Protein AF-A0A4S1CKD1-F1 (afdb_monomer)

Mean predicted aligned error: 14.79 Å

pLDDT: mean 73.03, std 20.46, range [30.14, 98.25]

Organism: NCBI:txid2562681

Solvent-accessible surface area (backbone atoms only — not comparable to full-atom values): 16846 Å² total; per-residue (Å²): 143,84,88,73,78,72,68,62,65,62,62,67,68,64,77,56,76,78,72,79,80,78,81,91,62,85,88,83,90,83,79,87,81,86,83,86,73,84,87,78,63,85,79,62,69,66,64,59,55,60,61,58,55,66,70,63,41,70,56,48,50,50,35,51,44,27,55,39,40,31,48,52,40,44,50,53,52,40,53,50,24,67,72,73,44,69,41,56,43,68,59,49,42,53,39,50,51,46,33,51,53,25,53,57,54,30,51,60,45,50,75,76,54,90,62,60,69,72,57,46,52,53,52,49,53,50,50,52,54,44,52,52,35,48,52,56,49,54,63,48,37,70,39,90,71,33,59,28,70,63,52,39,66,42,39,51,62,46,50,48,54,38,47,74,70,69,60,43,85,54,89,72,62,71,89,81,79,73,72,94,68,90,65,74,78,50,75,68,51,59,50,52,49,52,52,51,52,50,46,46,53,53,50,51,56,48,50,52,51,52,53,51,41,68,72,42,56,81,89,50,33,61,60,44,52,54,50,50,53,50,51,54,53,50,54,50,52,54,52,49,53,49,52,50,54,52,50,51,53,52,61,69,67,48,74,76,73,72,82,72,78,72,73,75,82,77,77,79,80,74,86,74,82,85,84,90,136

Secondary structure (DSSP, 8-state):
----TTTTHHHHTTSS-----PPPPPP-----------S--GGGSHHHHHHHHHTTSHHHHHHHHHHHHHHHHHHHHHHHHHTTSPBPHHHHHHHHHHHHHHHHHHHHHHHT----HHHHHHHHHHHHHHHHHHHHHHHHHTSSSB-HHHHHHHHHHHHHHHHHTT-S--TT---TTS--------HHHHHHHHHHHHHHHHHHHHHHHHHHHHHS-TTTHHHHHHHHHHHHHHHHHHHHHHHHHHHHHHHHHS-----------------------

Sequence (277 aa):
MKRMSAAVAVLLLATLPAFAADKPAPAYADMPQMKDAVPGSPGYIMKGSMRREMTRTPEHLLMMAYHRNVANFAQMLYATADAGAPVAPQLARVAVAEMRRSVEEMEKYRAGMQFPPQRQKMMEQHLIEVKMHLRALEDLVRADRIDAAQVKSHLEPLMAGYRQAGCGLMPGRSPQGMGPRGGAPGMHGMMMERMLDRAKEQDEDLEELLQELDQAPADKKLDLVVETVRRMAQQRAEMTEEMERNHEEMMRMLPSAPPSMQGSDDEEDSGGEEDED

Radius of gyration: 25.03 Å; Cα contacts (8 Å, |Δi|>4): 154; chains: 1; bounding box: 67×54×76 Å

Foldseek 3Di:
DDPPPPLLVLVLVLPDLDPDDADADDDDDDDDDPPDDDPDDPVPPVVVVVVVVVCDDPLNVLLLSLLSLLLVLLVVLLVQLVVPDFRQLSNLQSSLVSNVVSLVSSVVSVVVDDDDPVVVVVVVVLSVLSVVLSVQSNVQSVDPTHNSVSSNVSSVSSNVSCVVVVSDPPNNDDVPPDPPPPDPCPPVNVVVVVLSVLSVVLVVVLVVLVVCLVPDDPVCNVVSSVVSVVSVVVSVVVSVVVVVVVVVVVVVPPPPPDPPPPPPPPPPPPDDDDDDD

Structure (mmCIF, N/CA/C/O backbone):
data_AF-A0A4S1CKD1-F1
#
_entry.id   AF-A0A4S1CKD1-F1
#
loop_
_atom_site.group_PDB
_atom_site.id
_atom_site.type_symbol
_atom_site.label_atom_id
_atom_site.label_alt_id
_atom_site.label_comp_id
_atom_site.label_asym_id
_atom_site.label_entity_id
_atom_site.label_seq_id
_atom_site.pdbx_PDB_ins_code
_atom_site.Cartn_x
_atom_site.Cartn_y
_atom_site.Cartn_z
_atom_site.occupancy
_atom_site.B_iso_or_equiv
_atom_site.auth_seq_id
_atom_site.auth_comp_id
_atom_site.auth_asym_id
_atom_site.auth_atom_id
_atom_site.pdbx_PDB_model_num
ATOM 1 N N . MET A 1 1 ? -10.824 -8.277 32.823 1.00 41.16 1 MET A N 1
ATOM 2 C CA . MET A 1 1 ? -9.836 -8.586 31.766 1.00 41.16 1 MET A CA 1
ATOM 3 C C . MET A 1 1 ? -10.524 -8.634 30.402 1.00 41.16 1 MET A C 1
ATOM 5 O O . MET A 1 1 ? -10.839 -9.700 29.903 1.00 41.16 1 MET A O 1
ATOM 9 N N . LYS A 1 2 ? -10.836 -7.470 29.825 1.00 45.19 2 LYS A N 1
ATOM 10 C CA . LYS A 1 2 ? -11.374 -7.307 28.463 1.00 45.19 2 LYS A CA 1
ATOM 11 C C . LYS A 1 2 ? -10.585 -6.145 27.851 1.00 45.19 2 LYS A C 1
ATOM 13 O O . LYS A 1 2 ? -10.431 -5.156 28.562 1.00 45.19 2 LYS A O 1
ATOM 18 N N . ARG A 1 3 ? -10.127 -6.272 26.593 1.00 43.34 3 ARG A N 1
ATOM 19 C CA . ARG A 1 3 ? -9.335 -5.310 25.767 1.00 43.34 3 ARG A CA 1
ATOM 20 C C . ARG A 1 3 ? -7.851 -5.650 25.487 1.00 43.34 3 ARG A C 1
ATOM 22 O O . ARG A 1 3 ? -7.049 -4.735 25.370 1.00 43.34 3 ARG A O 1
ATOM 29 N N . MET A 1 4 ? -7.477 -6.922 25.302 1.00 43.00 4 MET A N 1
ATOM 30 C CA . MET A 1 4 ? -6.198 -7.259 24.625 1.00 43.00 4 MET A CA 1
ATOM 31 C C . MET A 1 4 ? -6.361 -7.872 23.221 1.00 43.00 4 MET A C 1
ATOM 33 O O . MET A 1 4 ? -5.373 -8.029 22.518 1.00 43.00 4 MET A O 1
ATOM 37 N N . SER A 1 5 ? -7.586 -8.141 22.752 1.00 48.19 5 SER A N 1
ATOM 38 C CA . SER A 1 5 ? -7.797 -8.842 21.470 1.00 48.19 5 SER A CA 1
ATOM 39 C C . SER A 1 5 ? -7.634 -7.996 20.198 1.00 48.19 5 SER A C 1
ATOM 41 O O . SER A 1 5 ? -7.559 -8.575 19.126 1.00 48.19 5 SER A O 1
ATOM 43 N N . ALA A 1 6 ? -7.550 -6.663 20.270 1.00 46.84 6 ALA A N 1
ATOM 44 C CA . ALA A 1 6 ? -7.529 -5.825 19.060 1.00 46.84 6 ALA A CA 1
ATOM 45 C C . ALA A 1 6 ? -6.117 -5.504 18.524 1.00 46.84 6 ALA A C 1
ATOM 47 O O . ALA A 1 6 ? -5.969 -5.168 17.355 1.00 46.84 6 ALA A O 1
ATOM 48 N N . ALA A 1 7 ? -5.071 -5.600 19.353 1.00 44.50 7 ALA A N 1
ATOM 49 C CA . ALA A 1 7 ? -3.729 -5.137 18.977 1.00 44.50 7 ALA A CA 1
ATOM 50 C C . ALA A 1 7 ? -2.925 -6.160 18.152 1.00 44.50 7 ALA A C 1
ATOM 52 O O . ALA A 1 7 ? -2.008 -5.778 17.432 1.00 44.50 7 ALA A O 1
ATOM 53 N N . VAL A 1 8 ? -3.269 -7.449 18.232 1.00 47.03 8 VAL A N 1
ATOM 54 C CA . VAL A 1 8 ? -2.501 -8.527 17.582 1.00 47.03 8 VAL A CA 1
ATOM 55 C C . VAL A 1 8 ? -2.911 -8.727 16.117 1.00 47.03 8 VAL A C 1
ATOM 57 O O . VAL A 1 8 ? -2.054 -8.991 15.280 1.00 47.03 8 VAL A O 1
ATOM 60 N N . ALA A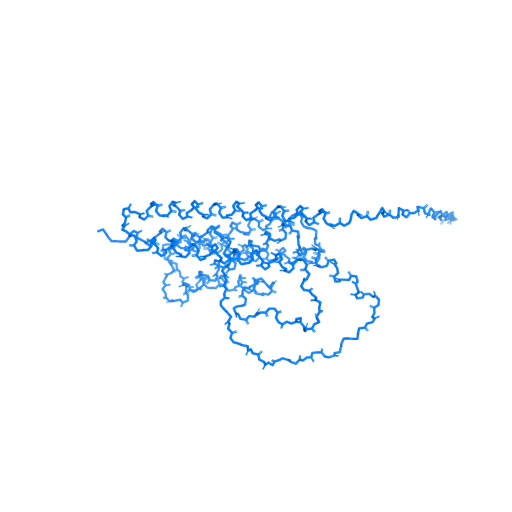 1 9 ? -4.180 -8.486 15.767 1.00 47.22 9 ALA A N 1
ATOM 61 C CA . ALA A 1 9 ? -4.653 -8.571 14.380 1.00 47.22 9 ALA A CA 1
ATOM 62 C C . ALA A 1 9 ? -4.021 -7.503 13.460 1.00 47.22 9 ALA A C 1
ATOM 64 O O . ALA A 1 9 ? -3.805 -7.741 12.276 1.00 47.22 9 ALA A O 1
ATOM 65 N N . VAL A 1 10 ? -3.654 -6.341 14.010 1.00 49.75 10 VAL A N 1
ATOM 66 C CA . VAL A 1 10 ? -3.065 -5.225 13.247 1.00 49.75 10 VAL A CA 1
ATOM 67 C C . VAL A 1 10 ? -1.602 -5.479 12.851 1.00 49.75 10 VAL A C 1
ATOM 69 O O . VAL A 1 10 ? -1.132 -4.925 11.862 1.00 49.75 10 VAL A O 1
ATOM 72 N N . LEU A 1 11 ? -0.877 -6.335 13.580 1.00 48.47 11 LEU A N 1
ATOM 73 C CA . LEU A 1 11 ? 0.541 -6.612 13.310 1.00 48.47 11 LEU A CA 1
ATOM 74 C C . LEU A 1 11 ? 0.762 -7.700 12.242 1.00 48.47 11 LEU A C 1
ATOM 76 O O . LEU A 1 11 ? 1.799 -7.697 11.585 1.00 48.47 11 LEU A O 1
ATOM 80 N N . LEU A 1 12 ? -0.212 -8.591 12.026 1.00 47.84 12 LEU A N 1
ATOM 81 C CA . LEU A 1 12 ? -0.137 -9.655 11.013 1.00 47.84 12 LEU A CA 1
ATOM 82 C C . LEU A 1 12 ? -0.363 -9.134 9.581 1.00 47.84 12 LEU A C 1
ATOM 84 O O . LEU A 1 12 ? 0.332 -9.550 8.658 1.00 47.84 12 LEU A O 1
ATOM 88 N N . LEU A 1 13 ? -1.249 -8.150 9.401 1.00 47.78 13 LEU A N 1
ATOM 89 C CA . LEU A 1 13 ? -1.547 -7.537 8.095 1.00 47.78 13 LEU A CA 1
ATOM 90 C C . LEU A 1 13 ? -0.424 -6.629 7.561 1.00 47.78 13 LEU A C 1
ATOM 92 O O . LEU A 1 13 ? -0.389 -6.312 6.376 1.00 47.78 13 LEU A O 1
ATOM 96 N N . ALA A 1 14 ? 0.501 -6.202 8.422 1.00 43.69 14 ALA A N 1
ATOM 97 C CA . ALA A 1 14 ? 1.456 -5.142 8.113 1.00 43.69 14 ALA A CA 1
ATOM 98 C C . ALA A 1 14 ? 2.681 -5.594 7.296 1.00 43.69 14 ALA A C 1
ATOM 100 O O . ALA A 1 14 ? 3.367 -4.765 6.711 1.00 43.69 14 ALA A O 1
ATOM 101 N N . THR A 1 15 ? 2.975 -6.893 7.222 1.00 43.72 15 THR A N 1
ATOM 102 C CA . THR A 1 15 ? 4.242 -7.347 6.621 1.00 43.72 15 THR A CA 1
ATOM 103 C C . THR A 1 15 ? 4.097 -8.001 5.255 1.00 43.72 15 THR A C 1
ATOM 105 O O . THR A 1 15 ? 5.127 -8.277 4.634 1.00 43.72 15 THR A O 1
ATOM 108 N N . LEU A 1 16 ? 2.880 -8.292 4.779 1.00 47.31 16 LEU A N 1
ATOM 109 C CA . LEU A 1 16 ? 2.642 -8.943 3.483 1.00 47.31 16 LEU A CA 1
ATOM 110 C C . LEU A 1 16 ? 2.507 -7.912 2.362 1.00 47.31 16 LEU A C 1
ATOM 112 O O . LEU A 1 16 ? 1.715 -6.980 2.503 1.00 47.31 16 LEU A O 1
ATOM 116 N N . PRO A 1 17 ? 3.196 -8.088 1.219 1.00 45.34 17 PRO A N 1
ATOM 117 C CA . PRO A 1 17 ? 2.701 -7.505 -0.011 1.00 45.34 17 PRO A CA 1
ATOM 118 C C . PRO A 1 17 ? 1.350 -8.147 -0.323 1.00 45.34 17 PRO A C 1
ATOM 120 O O . PRO A 1 17 ? 1.288 -9.284 -0.774 1.00 45.34 17 PRO A O 1
ATOM 123 N N . ALA A 1 18 ? 0.267 -7.446 0.012 1.00 40.97 18 ALA A N 1
ATOM 124 C CA . ALA A 1 18 ? -1.084 -7.950 -0.176 1.00 40.97 18 ALA A CA 1
ATOM 125 C C . ALA A 1 18 ? -1.366 -8.109 -1.678 1.00 40.97 18 ALA A C 1
ATOM 127 O O . ALA A 1 18 ? -1.539 -7.123 -2.405 1.00 40.97 18 ALA A O 1
ATOM 128 N N . PHE A 1 19 ? -1.417 -9.361 -2.127 1.00 41.16 19 PHE A N 1
ATOM 129 C CA . PHE A 1 19 ? -1.930 -9.775 -3.428 1.00 41.16 19 PHE A CA 1
ATOM 130 C C . PHE A 1 19 ? -3.442 -10.026 -3.355 1.00 41.16 19 PHE A C 1
ATOM 132 O O . PHE A 1 19 ? -3.931 -10.946 -3.985 1.00 41.16 19 PHE A O 1
ATOM 139 N N . ALA A 1 20 ? -4.195 -9.178 -2.646 1.00 37.53 20 ALA A N 1
ATOM 140 C CA . ALA A 1 20 ? -5.634 -9.370 -2.496 1.00 37.53 20 ALA A CA 1
ATOM 141 C C . ALA A 1 20 ? -6.333 -9.481 -3.867 1.00 37.53 20 ALA A C 1
ATOM 143 O O . ALA A 1 20 ? -6.335 -8.539 -4.673 1.00 37.53 20 ALA A O 1
ATOM 144 N N . ALA A 1 21 ? -6.907 -10.657 -4.121 1.00 34.97 21 ALA A N 1
ATOM 145 C CA . ALA A 1 21 ? -7.703 -10.976 -5.292 1.00 34.97 21 ALA A CA 1
ATOM 146 C C . ALA A 1 21 ? -9.117 -10.389 -5.153 1.00 34.97 21 ALA A C 1
ATOM 148 O O . ALA A 1 21 ? -9.951 -10.883 -4.399 1.00 34.97 21 ALA A O 1
ATOM 149 N N . ASP A 1 22 ? -9.396 -9.315 -5.890 1.00 33.53 22 ASP A N 1
ATOM 150 C CA . ASP A 1 22 ? -10.708 -8.663 -5.885 1.00 33.53 22 ASP A CA 1
ATOM 151 C C . ASP A 1 22 ? -11.713 -9.421 -6.783 1.00 33.53 22 ASP A C 1
ATOM 153 O O . ASP A 1 22 ? -11.375 -9.868 -7.886 1.00 33.53 22 ASP A O 1
ATOM 157 N N . LYS A 1 23 ? -12.966 -9.567 -6.324 1.00 32.94 23 LYS A N 1
ATOM 158 C CA . LYS A 1 23 ? -14.066 -10.223 -7.067 1.00 32.94 23 LYS A CA 1
ATOM 159 C C . LYS A 1 23 ? -14.492 -9.380 -8.288 1.00 32.94 23 LYS A C 1
ATOM 161 O O . LYS A 1 23 ? -14.502 -8.151 -8.204 1.00 32.94 23 LYS A O 1
ATOM 166 N N . PRO A 1 24 ? -14.912 -9.984 -9.420 1.00 31.09 24 PRO A N 1
ATOM 167 C CA . PRO A 1 24 ? -15.302 -9.221 -10.606 1.00 31.09 24 PRO A CA 1
ATOM 168 C C . PRO A 1 24 ? -16.654 -8.503 -10.424 1.00 31.09 24 PRO A C 1
ATOM 170 O O . PRO A 1 24 ? -17.681 -9.134 -10.176 1.00 31.09 24 PRO A O 1
ATOM 173 N N . ALA A 1 25 ? -16.654 -7.178 -10.600 1.00 30.14 25 ALA A N 1
ATOM 174 C CA . ALA A 1 25 ? -17.849 -6.338 -10.730 1.00 30.14 25 ALA A CA 1
ATOM 175 C C . ALA A 1 25 ? -18.384 -6.336 -12.187 1.00 30.14 25 ALA A C 1
ATOM 177 O O . ALA A 1 25 ? -17.612 -6.580 -13.119 1.00 30.14 25 ALA A O 1
ATOM 178 N N . PRO A 1 26 ? -19.692 -6.077 -12.411 1.00 36.97 26 PRO A N 1
ATOM 179 C CA . PRO A 1 26 ? -20.344 -6.250 -13.710 1.00 36.97 26 PRO A CA 1
ATOM 180 C C . PRO A 1 26 ? -19.897 -5.228 -14.766 1.00 36.97 26 PRO A C 1
ATOM 182 O O . PRO A 1 26 ? -19.579 -4.077 -14.470 1.00 36.97 26 PRO A O 1
ATOM 185 N N . ALA A 1 27 ? -19.896 -5.690 -16.017 1.00 33.53 27 ALA A N 1
ATOM 186 C CA . ALA A 1 27 ? -19.386 -5.007 -17.199 1.00 33.53 27 ALA A CA 1
ATOM 187 C C . ALA A 1 27 ? -20.097 -3.675 -17.506 1.00 33.53 27 ALA A C 1
ATOM 189 O O . ALA A 1 27 ? -21.319 -3.631 -17.634 1.00 33.53 27 ALA A O 1
ATOM 190 N N . TYR A 1 28 ? -19.312 -2.616 -17.729 1.00 34.62 28 TYR A N 1
ATOM 191 C CA . TYR A 1 28 ?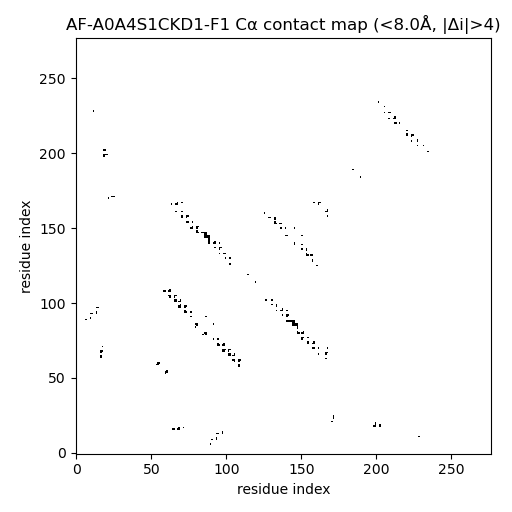 -19.778 -1.383 -18.365 1.00 34.62 28 TYR A CA 1
ATOM 192 C C . TYR A 1 28 ? -19.421 -1.398 -19.854 1.00 34.62 28 TYR A C 1
ATOM 194 O O . TYR A 1 28 ? -18.251 -1.370 -20.236 1.00 34.62 28 TYR A O 1
ATOM 202 N N . ALA A 1 29 ? -20.461 -1.434 -20.683 1.00 37.28 29 ALA A N 1
ATOM 203 C CA . ALA A 1 29 ? -20.417 -1.203 -22.116 1.00 37.28 29 ALA A CA 1
ATOM 204 C C . ALA A 1 29 ? -20.693 0.282 -22.384 1.00 37.28 29 ALA A C 1
ATOM 206 O O . ALA A 1 29 ? -21.838 0.696 -22.294 1.00 37.28 29 ALA A O 1
ATOM 207 N N . ASP A 1 30 ? -19.649 1.073 -22.629 1.00 44.69 30 ASP A N 1
ATOM 208 C CA . ASP A 1 30 ? -19.595 2.091 -23.693 1.00 44.69 30 ASP A CA 1
ATOM 209 C C . ASP A 1 30 ? -18.340 2.948 -23.510 1.00 44.69 30 ASP A C 1
ATOM 211 O O . ASP A 1 30 ? -18.222 3.718 -22.557 1.00 44.69 30 ASP A O 1
ATOM 215 N N . MET A 1 31 ? -17.397 2.850 -24.447 1.00 32.16 31 MET A N 1
ATOM 216 C CA . MET A 1 31 ? -16.449 3.933 -24.693 1.00 32.16 31 MET A CA 1
ATOM 217 C C . MET A 1 31 ? -16.152 4.057 -26.194 1.00 32.16 31 MET A C 1
ATOM 219 O O . MET A 1 31 ? -16.018 3.042 -26.884 1.00 32.16 31 MET A O 1
ATOM 223 N N . PRO A 1 32 ? -16.033 5.295 -26.708 1.00 41.44 32 PRO A N 1
ATOM 224 C CA . PRO A 1 32 ? -15.853 5.567 -28.127 1.00 41.44 32 PRO A CA 1
ATOM 225 C C . PRO A 1 32 ? -14.469 5.117 -28.614 1.00 41.44 32 PRO A C 1
ATOM 227 O O . PRO A 1 32 ? -13.432 5.530 -28.094 1.00 41.44 32 PRO A O 1
ATOM 230 N N . GLN A 1 33 ? -14.459 4.269 -29.644 1.00 41.94 33 GLN A N 1
ATOM 231 C CA . GLN A 1 33 ? -13.251 3.845 -30.352 1.00 41.94 33 GLN A CA 1
ATOM 232 C C . GLN A 1 33 ? -12.587 5.044 -31.047 1.00 41.94 33 GLN A C 1
ATOM 234 O O . GLN A 1 33 ? -13.155 5.612 -31.979 1.00 41.94 33 GLN A O 1
ATOM 239 N N . MET A 1 34 ? -11.357 5.387 -30.656 1.00 40.94 34 MET A N 1
ATOM 240 C CA . MET A 1 34 ? -10.463 6.184 -31.503 1.00 40.94 34 MET A CA 1
ATOM 241 C C . MET A 1 34 ? -10.087 5.350 -32.735 1.00 40.94 34 MET A C 1
ATOM 243 O O . MET A 1 34 ? -9.390 4.344 -32.613 1.00 40.94 34 MET A O 1
ATOM 247 N N . LYS A 1 35 ? -10.586 5.749 -33.911 1.00 43.12 35 LYS A N 1
ATOM 248 C CA . LYS A 1 35 ? -10.452 5.009 -35.177 1.00 43.12 35 LYS A CA 1
ATOM 249 C C . LYS A 1 35 ? -9.292 5.443 -36.081 1.00 43.12 35 LYS A C 1
ATOM 251 O O . LYS A 1 35 ? -9.091 4.808 -37.109 1.00 43.12 35 LYS A O 1
ATOM 256 N N . ASP A 1 36 ? -8.465 6.410 -35.689 1.00 44.16 36 ASP A N 1
ATOM 257 C CA . ASP A 1 36 ? -7.512 7.030 -36.625 1.00 44.16 36 ASP A CA 1
ATOM 258 C C . ASP A 1 36 ? -6.036 6.795 -36.264 1.00 44.16 36 ASP A C 1
ATOM 260 O O . ASP A 1 36 ? -5.263 7.731 -36.075 1.00 44.16 36 ASP A O 1
ATOM 264 N N . ALA A 1 37 ? -5.614 5.530 -36.188 1.00 42.72 37 ALA A N 1
ATOM 265 C CA . ALA A 1 37 ? -4.191 5.181 -36.168 1.00 42.72 37 ALA A CA 1
ATOM 266 C C . ALA A 1 37 ? -3.871 4.230 -37.326 1.00 42.72 37 ALA A C 1
ATOM 268 O O . ALA A 1 37 ? -4.192 3.043 -37.285 1.00 42.72 37 ALA A O 1
ATOM 269 N N . VAL A 1 38 ? -3.248 4.776 -38.373 1.00 44.88 38 VAL A N 1
ATOM 270 C CA . VAL A 1 38 ? -2.841 4.058 -39.587 1.00 44.88 38 VAL A CA 1
ATOM 271 C C . VAL A 1 38 ? -1.736 3.038 -39.250 1.00 44.88 38 VAL A C 1
ATOM 273 O O . VAL A 1 38 ? -0.656 3.435 -38.805 1.00 44.88 38 VAL A O 1
ATOM 276 N N . PRO A 1 39 ? -1.958 1.726 -39.456 1.00 43.47 39 PRO A N 1
ATOM 277 C CA . PRO A 1 39 ? -0.933 0.705 -39.272 1.00 43.47 39 PRO A CA 1
ATOM 278 C C . PRO A 1 39 ? -0.044 0.634 -40.524 1.00 43.47 39 PRO A C 1
ATOM 280 O O . PRO A 1 39 ? -0.518 0.253 -41.590 1.00 43.47 39 PRO A O 1
ATOM 283 N N . GLY A 1 40 ? 1.242 0.987 -40.417 1.00 49.22 40 GLY A N 1
ATOM 284 C CA . GLY A 1 40 ? 2.165 0.826 -41.552 1.00 49.22 40 GLY A CA 1
ATOM 285 C C . GLY A 1 40 ? 3.524 1.523 -41.479 1.00 49.22 40 GLY A C 1
ATOM 286 O O . GLY A 1 40 ? 4.396 1.195 -42.275 1.00 49.22 40 GLY A O 1
ATOM 287 N N . SER A 1 41 ? 3.760 2.443 -40.539 1.00 46.53 41 SER A N 1
ATOM 288 C CA . SER A 1 41 ? 5.068 3.108 -40.456 1.00 46.53 41 SER A CA 1
ATOM 289 C C . SER A 1 41 ? 6.149 2.167 -39.883 1.00 46.53 41 SER A C 1
ATOM 291 O O . SER A 1 41 ? 5.981 1.686 -38.757 1.00 46.53 41 SER A O 1
ATOM 293 N N . PRO A 1 42 ? 7.287 1.951 -40.579 1.00 45.81 42 PRO A N 1
ATOM 294 C CA . PRO A 1 42 ? 8.381 1.062 -40.148 1.00 45.81 42 PRO A CA 1
ATOM 295 C C . PRO A 1 42 ? 8.974 1.379 -38.762 1.00 45.81 42 PRO A C 1
ATOM 297 O O . PRO A 1 42 ? 9.590 0.523 -38.137 1.00 45.81 42 PRO A O 1
ATOM 300 N N . GLY A 1 43 ? 8.733 2.581 -38.225 1.00 47.84 43 GLY A N 1
ATOM 301 C CA . GLY A 1 43 ? 9.146 2.985 -36.876 1.00 47.84 43 GLY A CA 1
ATOM 302 C C . GLY A 1 43 ? 8.254 2.500 -35.719 1.00 47.84 43 GLY A C 1
ATOM 303 O O . GLY A 1 43 ? 8.579 2.769 -34.562 1.00 47.84 43 GLY A O 1
ATOM 304 N N . TYR A 1 44 ? 7.135 1.809 -35.979 1.00 46.75 44 TYR A N 1
ATOM 305 C CA . TYR A 1 44 ? 6.203 1.373 -34.923 1.00 46.75 44 TYR A CA 1
ATOM 306 C C . TYR A 1 44 ? 6.505 -0.009 -34.326 1.00 46.75 44 TYR A C 1
ATOM 308 O O . TYR A 1 44 ? 6.027 -0.307 -33.231 1.00 46.75 44 TYR A O 1
ATOM 316 N N . ILE A 1 45 ? 7.308 -0.846 -34.990 1.00 48.03 45 ILE A N 1
ATOM 317 C CA . ILE A 1 45 ? 7.536 -2.231 -34.541 1.00 48.03 45 ILE A CA 1
ATOM 318 C C . ILE A 1 45 ? 8.615 -2.306 -33.442 1.00 48.03 45 ILE A C 1
ATOM 320 O O . ILE A 1 45 ? 8.493 -3.116 -32.526 1.00 48.03 45 ILE A O 1
ATOM 324 N N . MET A 1 46 ? 9.605 -1.403 -33.430 1.00 46.25 46 MET A N 1
ATOM 325 C CA . MET A 1 46 ? 10.691 -1.444 -32.431 1.00 46.25 46 MET A CA 1
ATOM 326 C C . MET A 1 46 ? 10.336 -0.854 -31.053 1.00 46.25 46 MET A C 1
ATOM 328 O O . MET A 1 46 ? 10.922 -1.252 -30.051 1.00 46.25 46 MET A O 1
ATOM 332 N N . LYS A 1 47 ? 9.355 0.056 -30.937 1.00 48.91 47 LYS A N 1
ATOM 333 C CA . LYS A 1 47 ? 9.004 0.665 -29.631 1.00 48.91 47 LYS A CA 1
ATOM 334 C C . LYS A 1 47 ? 8.218 -0.268 -28.699 1.00 48.91 47 LYS A C 1
ATOM 336 O O . LYS A 1 47 ? 8.170 -0.031 -27.493 1.00 48.91 47 LYS A O 1
ATOM 341 N N . GLY A 1 48 ? 7.588 -1.314 -29.238 1.00 48.16 48 GLY A N 1
ATOM 342 C CA . GLY A 1 48 ? 6.776 -2.255 -28.462 1.00 48.16 48 GLY A CA 1
ATOM 343 C C . GLY A 1 48 ? 7.582 -3.329 -27.724 1.00 48.16 48 GLY A C 1
ATOM 344 O O . GLY A 1 48 ? 7.167 -3.749 -26.644 1.00 48.16 48 GLY A O 1
ATOM 345 N N . SER A 1 49 ? 8.723 -3.760 -28.274 1.00 46.56 49 SER A N 1
ATOM 346 C CA . SER A 1 49 ? 9.546 -4.837 -27.704 1.00 46.56 49 SER A CA 1
ATOM 347 C C . SER A 1 49 ? 10.323 -4.381 -26.466 1.00 46.56 49 SER A C 1
ATOM 349 O O . SER A 1 49 ? 10.169 -4.991 -25.411 1.00 46.56 49 SER A O 1
ATOM 351 N N . MET A 1 50 ? 11.027 -3.242 -26.528 1.00 46.66 50 MET A N 1
ATOM 352 C CA . MET A 1 50 ? 11.808 -2.730 -25.384 1.00 46.66 50 MET A CA 1
ATOM 353 C C . MET A 1 50 ? 10.942 -2.389 -24.161 1.00 46.66 50 MET A C 1
ATOM 355 O O . MET A 1 50 ? 11.351 -2.575 -23.015 1.00 46.66 50 MET A O 1
ATOM 359 N N . ARG A 1 51 ? 9.707 -1.911 -24.376 1.00 48.72 51 ARG A N 1
ATOM 360 C CA . ARG A 1 51 ? 8.796 -1.558 -23.273 1.00 48.72 51 ARG A CA 1
ATOM 361 C C . ARG A 1 51 ? 8.321 -2.790 -22.497 1.00 48.72 51 ARG A C 1
ATOM 363 O O . ARG A 1 51 ? 7.982 -2.663 -21.327 1.00 48.72 51 ARG A O 1
ATOM 370 N N . ARG A 1 52 ? 8.290 -3.957 -23.150 1.00 52.44 52 ARG A N 1
ATOM 371 C CA . ARG A 1 52 ? 7.864 -5.236 -22.569 1.00 52.44 52 ARG A CA 1
ATOM 372 C C . ARG A 1 52 ? 8.999 -5.908 -21.785 1.00 52.44 52 ARG A C 1
ATOM 374 O O . ARG A 1 52 ? 8.721 -6.603 -20.814 1.00 52.44 52 ARG A O 1
ATOM 381 N N . GLU A 1 53 ? 10.247 -5.663 -22.174 1.00 49.62 53 GLU A N 1
ATOM 382 C CA . GLU A 1 53 ? 11.453 -6.125 -21.470 1.00 49.62 53 GLU A CA 1
ATOM 383 C C . GLU A 1 53 ? 11.685 -5.371 -20.155 1.00 49.62 53 GLU A C 1
ATOM 385 O O . GLU A 1 53 ? 11.875 -5.998 -19.117 1.00 49.62 53 GLU A O 1
ATOM 390 N N . MET A 1 54 ? 11.553 -4.038 -20.147 1.00 49.12 54 MET A N 1
ATOM 391 C CA . MET A 1 54 ? 11.770 -3.250 -18.921 1.00 49.12 54 MET A CA 1
ATOM 392 C C . MET A 1 54 ? 10.727 -3.494 -17.819 1.00 49.12 54 MET A C 1
ATOM 394 O O . MET A 1 54 ? 10.997 -3.235 -16.652 1.00 49.12 54 MET A O 1
ATOM 398 N N . THR A 1 55 ? 9.531 -3.983 -18.159 1.00 58.34 55 THR A N 1
ATOM 399 C CA . THR A 1 55 ? 8.480 -4.294 -17.172 1.00 58.34 55 THR A CA 1
ATOM 400 C C . THR A 1 55 ? 8.661 -5.652 -16.487 1.00 58.34 55 THR A C 1
ATOM 402 O O . THR A 1 55 ? 7.786 -6.065 -15.733 1.00 58.34 55 THR A O 1
ATOM 405 N N . ARG A 1 56 ? 9.742 -6.383 -16.788 1.00 66.94 56 ARG A N 1
ATOM 406 C CA . ARG A 1 56 ? 9.910 -7.791 -16.393 1.00 66.94 56 ARG A CA 1
ATOM 407 C C . ARG A 1 56 ? 11.175 -8.084 -15.599 1.00 66.94 56 ARG A C 1
ATOM 409 O O . ARG A 1 56 ? 11.393 -9.245 -15.266 1.00 66.94 56 ARG A O 1
ATOM 416 N N . THR A 1 57 ? 11.999 -7.081 -15.294 1.00 75.56 57 THR A N 1
ATOM 417 C CA . THR A 1 57 ? 13.140 -7.333 -14.410 1.00 75.56 57 THR A CA 1
ATOM 418 C C . THR A 1 57 ? 12.630 -7.585 -12.984 1.00 75.56 57 THR A C 1
ATOM 420 O O . THR A 1 57 ? 11.649 -6.948 -12.571 1.00 75.56 57 THR A O 1
ATOM 423 N N . PRO A 1 58 ? 13.247 -8.505 -12.222 1.00 75.19 58 PRO A N 1
ATOM 424 C CA . PRO A 1 58 ? 12.869 -8.762 -10.832 1.00 75.19 58 PRO A CA 1
ATOM 425 C C . PRO A 1 58 ? 12.841 -7.485 -9.980 1.00 75.19 58 PRO A C 1
ATOM 427 O O . PRO A 1 58 ? 11.926 -7.285 -9.184 1.00 75.19 58 PRO A O 1
ATOM 430 N N . GLU A 1 59 ? 13.776 -6.561 -10.208 1.00 80.81 59 GLU A N 1
ATOM 431 C CA . GLU A 1 59 ? 13.847 -5.277 -9.508 1.00 80.81 59 GLU A CA 1
ATOM 432 C C . GLU A 1 59 ? 12.623 -4.408 -9.801 1.00 80.81 59 GLU A C 1
ATOM 434 O O . GLU A 1 59 ? 12.107 -3.742 -8.902 1.00 80.81 59 GLU A O 1
ATOM 439 N N . HIS A 1 60 ? 12.133 -4.406 -11.047 1.00 81.31 60 HIS A N 1
ATOM 440 C 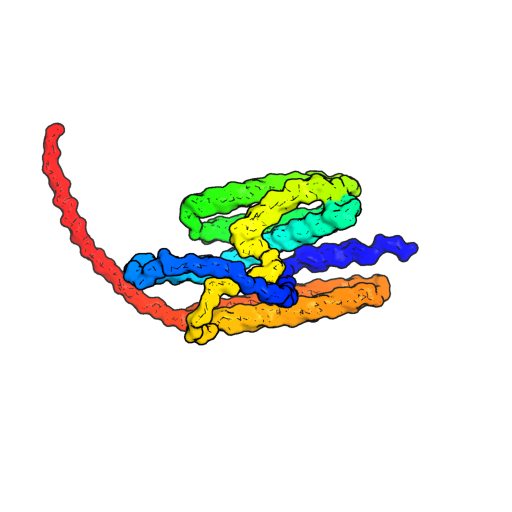CA . HIS A 1 60 ? 10.929 -3.662 -11.410 1.00 81.31 60 HIS A CA 1
ATOM 441 C C . HIS A 1 60 ? 9.699 -4.232 -10.705 1.00 81.31 60 HIS A C 1
ATOM 443 O O . HIS A 1 60 ? 8.896 -3.468 -10.167 1.00 81.31 60 HIS A O 1
ATOM 449 N N . LEU A 1 61 ? 9.568 -5.560 -10.659 1.00 81.31 61 LEU A N 1
ATOM 450 C CA . LEU A 1 61 ? 8.471 -6.229 -9.959 1.00 81.31 61 LEU A CA 1
ATOM 451 C C . LEU A 1 61 ? 8.496 -5.927 -8.457 1.00 81.31 61 LEU A C 1
ATOM 453 O O . LEU A 1 61 ? 7.460 -5.578 -7.891 1.00 81.31 61 LEU A O 1
ATOM 457 N N . LEU A 1 62 ? 9.673 -5.978 -7.829 1.00 84.00 62 LEU A N 1
ATOM 458 C CA . LEU A 1 62 ? 9.846 -5.622 -6.419 1.00 84.00 62 LEU A CA 1
ATOM 459 C C . LEU A 1 62 ? 9.496 -4.154 -6.161 1.00 84.00 62 LEU A C 1
ATOM 461 O O . LEU A 1 62 ? 8.715 -3.857 -5.259 1.00 84.00 62 LEU A O 1
ATOM 465 N N . MET A 1 63 ? 9.995 -3.233 -6.987 1.00 87.50 63 MET A N 1
ATOM 466 C CA . MET A 1 63 ? 9.656 -1.810 -6.901 1.00 87.50 63 MET A CA 1
ATOM 467 C C . MET A 1 63 ? 8.136 -1.588 -6.985 1.00 87.50 63 MET A C 1
ATOM 469 O O . MET A 1 63 ? 7.571 -0.841 -6.185 1.00 87.50 63 MET A O 1
ATOM 473 N N . MET A 1 64 ? 7.462 -2.272 -7.913 1.00 84.50 64 MET A N 1
ATOM 474 C CA . MET A 1 64 ? 6.007 -2.218 -8.069 1.00 84.50 64 MET A CA 1
ATOM 475 C C . MET A 1 64 ? 5.258 -2.818 -6.873 1.00 84.50 64 MET A C 1
ATOM 477 O O . MET A 1 64 ? 4.226 -2.277 -6.472 1.00 84.50 64 MET A O 1
ATOM 481 N N . ALA A 1 65 ? 5.775 -3.892 -6.274 1.00 85.00 65 ALA A N 1
ATOM 482 C CA . ALA A 1 65 ? 5.215 -4.479 -5.060 1.00 85.00 65 ALA A CA 1
ATOM 483 C C . ALA A 1 65 ? 5.291 -3.497 -3.881 1.00 85.00 65 ALA A C 1
ATOM 485 O O . ALA A 1 65 ? 4.276 -3.235 -3.238 1.00 85.00 65 ALA A O 1
ATOM 486 N N . TYR A 1 66 ? 6.444 -2.862 -3.651 1.00 89.88 66 TYR A N 1
ATOM 487 C CA . TYR A 1 66 ? 6.573 -1.825 -2.619 1.00 89.88 66 TYR A CA 1
ATOM 488 C C . TYR A 1 66 ? 5.659 -0.630 -2.882 1.00 89.88 66 TYR A C 1
ATOM 490 O O . TYR A 1 66 ? 5.030 -0.107 -1.963 1.00 89.88 66 TYR A O 1
ATOM 498 N N . HIS A 1 67 ? 5.522 -0.227 -4.142 1.00 88.19 67 HIS A N 1
ATOM 499 C CA . HIS A 1 67 ? 4.604 0.836 -4.530 1.00 88.19 67 HIS A CA 1
ATOM 500 C C . HIS A 1 67 ? 3.141 0.472 -4.216 1.00 88.19 67 HIS A C 1
ATOM 502 O O . HIS A 1 67 ? 2.389 1.299 -3.699 1.00 88.19 67 HIS A O 1
ATOM 508 N N . ARG A 1 68 ? 2.738 -0.783 -4.455 1.00 86.00 68 ARG A N 1
ATOM 509 C CA . ARG A 1 68 ? 1.413 -1.294 -4.075 1.00 86.00 68 ARG A CA 1
ATOM 510 C C . ARG A 1 68 ? 1.222 -1.328 -2.558 1.00 86.00 68 ARG A C 1
ATOM 512 O O . ARG A 1 68 ? 0.149 -0.959 -2.090 1.00 86.00 68 ARG A O 1
ATOM 519 N N . ASN A 1 69 ? 2.250 -1.690 -1.792 1.00 88.81 69 ASN A N 1
ATOM 520 C CA . ASN A 1 69 ? 2.178 -1.692 -0.329 1.00 88.81 69 ASN A CA 1
ATOM 521 C C . ASN A 1 69 ? 1.849 -0.304 0.213 1.00 88.81 69 ASN A C 1
ATOM 523 O O . ASN A 1 69 ? 0.923 -0.172 1.011 1.00 88.81 69 ASN A O 1
ATOM 527 N N . VAL A 1 70 ? 2.537 0.738 -0.270 1.00 92.94 70 VAL A N 1
ATOM 528 C CA . VAL A 1 70 ? 2.240 2.114 0.156 1.00 92.94 70 VAL A CA 1
ATOM 529 C C . VAL A 1 70 ? 0.784 2.474 -0.139 1.00 92.94 70 VAL A C 1
ATOM 531 O O . VAL A 1 70 ? 0.093 2.986 0.740 1.00 92.94 70 VAL A O 1
ATOM 534 N N . ALA A 1 71 ? 0.296 2.159 -1.342 1.00 89.94 71 ALA A N 1
ATOM 535 C CA . ALA A 1 71 ? -1.090 2.420 -1.721 1.00 89.94 71 ALA A CA 1
ATOM 536 C C . ALA A 1 71 ? -2.097 1.676 -0.825 1.00 89.94 71 ALA A C 1
ATOM 538 O O . ALA A 1 71 ? -3.083 2.271 -0.395 1.00 89.94 71 ALA A O 1
ATOM 539 N N . ASN A 1 72 ? -1.838 0.407 -0.500 1.00 88.31 72 ASN A N 1
ATOM 540 C CA . ASN A 1 72 ? -2.718 -0.409 0.337 1.00 88.31 72 ASN A CA 1
ATOM 541 C C . ASN A 1 72 ? -2.795 0.122 1.776 1.00 88.31 72 ASN A C 1
ATOM 543 O O . ASN A 1 72 ? -3.892 0.299 2.309 1.00 88.31 72 ASN A O 1
ATOM 547 N N . PHE A 1 73 ? -1.651 0.438 2.395 1.00 94.44 73 PHE A N 1
ATOM 548 C CA . PHE A 1 73 ? -1.623 1.031 3.737 1.00 94.44 73 PHE A CA 1
ATOM 549 C C . PHE A 1 73 ? -2.280 2.413 3.763 1.00 94.44 73 PHE A C 1
ATOM 551 O O . PHE A 1 73 ? -3.042 2.706 4.687 1.00 94.44 73 PHE A O 1
ATOM 558 N N . ALA A 1 74 ? -2.047 3.234 2.735 1.00 95.50 74 ALA A N 1
ATOM 559 C CA . ALA A 1 74 ? -2.693 4.532 2.598 1.00 95.50 74 ALA A CA 1
ATOM 560 C C . ALA A 1 74 ? -4.220 4.394 2.488 1.00 95.50 74 ALA A C 1
ATOM 562 O O . ALA A 1 74 ? -4.948 5.076 3.205 1.00 95.50 74 ALA A O 1
ATOM 563 N N . GLN A 1 75 ? -4.707 3.474 1.652 1.00 91.56 75 GLN A N 1
ATOM 564 C CA . GLN A 1 75 ? -6.136 3.227 1.458 1.00 91.56 75 GLN A CA 1
ATOM 565 C C . GLN A 1 75 ? -6.809 2.713 2.738 1.00 91.56 75 GLN A C 1
ATOM 567 O O . GLN A 1 75 ? -7.875 3.203 3.110 1.00 91.56 75 GLN A O 1
ATOM 572 N N . MET A 1 76 ? -6.184 1.763 3.438 1.00 93.88 76 MET A N 1
ATOM 573 C CA . MET A 1 76 ? -6.677 1.256 4.723 1.00 93.88 76 MET A CA 1
ATOM 574 C C . MET A 1 76 ? -6.774 2.376 5.768 1.00 93.88 76 MET A C 1
ATOM 576 O O . MET A 1 76 ? -7.788 2.504 6.464 1.00 93.88 76 MET A O 1
ATOM 580 N N . LEU A 1 77 ? -5.729 3.200 5.881 1.00 94.75 77 LEU A N 1
ATOM 581 C CA . LEU A 1 77 ? -5.696 4.292 6.850 1.00 94.75 77 LEU A CA 1
ATOM 582 C C . LEU A 1 77 ? -6.730 5.373 6.502 1.00 94.75 77 LEU A C 1
ATOM 584 O O . LEU A 1 77 ? -7.399 5.890 7.397 1.00 94.75 77 LEU A O 1
ATOM 588 N N . TYR A 1 78 ? -6.922 5.651 5.209 1.00 95.88 78 TYR A N 1
ATOM 589 C CA . TYR A 1 78 ? -7.951 6.564 4.719 1.00 95.88 78 TYR A CA 1
ATOM 590 C C . TYR A 1 78 ? -9.354 6.059 5.056 1.00 95.88 78 TYR A C 1
ATOM 592 O O . TYR A 1 78 ? -10.138 6.801 5.639 1.00 95.88 78 TYR A O 1
ATOM 600 N N . ALA A 1 79 ? -9.659 4.791 4.762 1.00 92.00 79 ALA A N 1
ATOM 601 C CA . ALA A 1 79 ? -10.953 4.185 5.075 1.00 92.00 79 ALA A CA 1
ATOM 602 C C . ALA A 1 79 ? -11.256 4.223 6.583 1.00 92.00 79 ALA A C 1
ATOM 604 O O . ALA A 1 79 ? -12.374 4.528 6.993 1.00 92.00 79 ALA A O 1
ATOM 605 N N . THR A 1 80 ? -10.237 3.990 7.417 1.00 91.56 80 THR A N 1
ATOM 606 C CA . THR A 1 80 ? -10.366 4.093 8.879 1.00 91.56 80 THR A CA 1
ATOM 607 C C . THR A 1 80 ? -10.686 5.522 9.320 1.00 91.56 80 THR A C 1
ATOM 609 O O . THR A 1 80 ? -11.550 5.726 10.172 1.00 91.56 80 THR A O 1
ATOM 612 N N . ALA A 1 81 ? -10.008 6.516 8.743 1.00 94.56 81 ALA A N 1
ATOM 613 C CA . ALA A 1 81 ? -10.264 7.925 9.025 1.00 94.56 81 ALA A CA 1
ATOM 614 C C . ALA A 1 81 ? -11.640 8.385 8.505 1.00 94.56 81 ALA A C 1
ATOM 616 O O . ALA A 1 81 ? -12.274 9.256 9.102 1.00 94.56 81 ALA A O 1
ATOM 617 N N . ASP A 1 82 ? -12.121 7.805 7.406 1.00 94.50 82 ASP A N 1
ATOM 618 C CA . ASP A 1 82 ? -13.407 8.158 6.809 1.00 94.50 82 ASP A CA 1
ATOM 619 C C . ASP A 1 82 ? -14.613 7.618 7.588 1.00 94.50 82 ASP A C 1
ATOM 621 O O . ASP A 1 82 ? -15.660 8.259 7.626 1.00 94.50 82 ASP A O 1
ATOM 625 N N . ALA A 1 83 ? -14.438 6.520 8.330 1.00 92.56 83 ALA A N 1
ATOM 626 C CA . ALA A 1 83 ? -15.460 5.964 9.220 1.00 92.56 83 ALA A CA 1
ATOM 627 C C . ALA A 1 83 ? -15.864 6.893 10.395 1.00 92.56 83 ALA A C 1
ATOM 629 O O . ALA A 1 83 ? -16.740 6.546 11.187 1.00 92.56 83 ALA A O 1
ATOM 630 N N . GLY A 1 84 ? -15.245 8.074 10.530 1.00 78.81 84 GLY A N 1
ATOM 631 C CA . GLY A 1 84 ? -15.683 9.149 11.430 1.00 78.81 84 GLY A CA 1
ATOM 632 C C . GLY A 1 84 ? -15.207 9.032 12.882 1.00 78.81 84 GLY A C 1
ATOM 633 O O . GLY A 1 84 ? -15.503 9.907 13.697 1.00 78.81 84 GLY A O 1
ATOM 634 N N . ALA A 1 85 ? -14.446 7.990 13.219 1.00 82.62 85 ALA A N 1
ATOM 635 C CA . ALA A 1 85 ? -13.807 7.840 14.523 1.00 82.62 85 ALA A CA 1
ATOM 636 C C . ALA A 1 85 ? -12.366 8.392 14.512 1.00 82.62 85 ALA A C 1
ATOM 638 O O . ALA A 1 85 ? -11.709 8.377 13.469 1.00 82.62 85 ALA A O 1
ATOM 639 N N . PRO A 1 86 ? -11.826 8.842 15.665 1.00 88.50 86 PRO A N 1
ATOM 640 C CA . PRO A 1 86 ? -10.392 9.073 15.800 1.00 88.50 86 PRO A CA 1
ATOM 641 C C . PRO A 1 86 ? -9.627 7.805 15.422 1.00 88.50 86 PRO A C 1
ATOM 643 O O . PRO A 1 86 ? -9.973 6.710 15.874 1.00 88.50 86 PRO A O 1
ATOM 646 N N . VAL A 1 87 ? -8.581 7.949 14.614 1.00 92.19 87 VAL A N 1
ATOM 647 C CA . VAL A 1 87 ? -7.795 6.798 14.165 1.00 92.19 87 VAL A CA 1
ATOM 648 C C . VAL A 1 87 ? -7.037 6.216 15.358 1.00 92.19 87 VAL A C 1
ATOM 650 O O . VAL A 1 87 ? -6.413 6.947 16.131 1.00 92.19 87 VAL A O 1
ATOM 653 N N . ALA A 1 88 ? -7.081 4.893 15.522 1.00 93.06 88 ALA A N 1
ATOM 654 C CA . ALA A 1 88 ? -6.360 4.218 16.596 1.00 93.06 88 ALA A CA 1
ATOM 655 C C . ALA A 1 88 ? -4.838 4.468 16.465 1.00 93.06 88 ALA A C 1
ATOM 657 O O . ALA A 1 88 ? -4.262 4.111 15.431 1.00 93.06 88 ALA A O 1
ATOM 658 N N . PRO A 1 89 ? -4.152 5.016 17.493 1.00 94.62 89 PRO A N 1
ATOM 659 C CA . PRO A 1 89 ? -2.745 5.406 17.370 1.00 94.62 89 PRO A CA 1
ATOM 660 C C . PRO A 1 89 ? -1.799 4.282 16.962 1.00 94.62 89 PRO A C 1
ATOM 662 O O . PRO A 1 89 ? -0.892 4.489 16.163 1.00 94.62 89 PRO A O 1
ATOM 665 N N . GLN A 1 90 ? -2.023 3.073 17.475 1.00 92.69 90 GLN A N 1
ATOM 666 C CA . GLN A 1 90 ? -1.192 1.913 17.149 1.00 92.69 90 GLN A CA 1
ATOM 667 C C . GLN A 1 90 ? -1.323 1.512 15.676 1.00 92.69 90 GLN A C 1
ATOM 669 O O . GLN A 1 90 ? -0.306 1.318 15.017 1.00 92.69 90 GLN A O 1
ATOM 674 N N . LEU A 1 91 ? -2.550 1.466 15.146 1.00 92.38 91 LEU A N 1
ATOM 675 C CA . LEU A 1 91 ? -2.806 1.172 13.733 1.00 92.38 91 LEU A CA 1
ATOM 676 C C . LEU A 1 91 ? -2.132 2.200 12.823 1.00 92.38 91 LEU A C 1
ATOM 678 O O . LEU A 1 91 ? -1.427 1.824 11.890 1.00 92.38 91 LEU A O 1
ATOM 682 N N . ALA A 1 92 ? -2.300 3.488 13.124 1.00 95.38 92 ALA A N 1
ATOM 683 C CA . ALA A 1 92 ? -1.724 4.554 12.316 1.00 95.38 92 ALA A CA 1
ATOM 684 C C . ALA A 1 92 ? -0.188 4.518 12.319 1.00 95.38 92 ALA A C 1
ATOM 686 O O . ALA A 1 92 ? 0.429 4.637 11.265 1.00 95.38 92 ALA A O 1
ATOM 687 N N . ARG A 1 93 ? 0.437 4.293 13.484 1.00 96.06 93 ARG A N 1
ATOM 688 C CA . ARG A 1 93 ? 1.900 4.170 13.606 1.00 96.06 93 ARG A CA 1
ATOM 689 C C . ARG A 1 93 ? 2.448 3.010 12.783 1.00 96.06 93 ARG A C 1
ATOM 691 O O . ARG A 1 93 ? 3.433 3.197 12.080 1.00 96.06 93 ARG A O 1
ATOM 698 N N . VAL A 1 94 ? 1.807 1.842 12.852 1.00 94.50 94 VAL A N 1
ATOM 699 C CA . VAL A 1 94 ? 2.218 0.657 12.082 1.00 94.50 94 VAL A CA 1
ATOM 700 C C . VAL A 1 94 ? 2.066 0.911 10.582 1.00 94.50 94 VAL A C 1
ATOM 702 O O . VAL A 1 94 ? 3.027 0.731 9.840 1.00 94.50 94 VAL A O 1
ATOM 705 N N . ALA A 1 95 ? 0.907 1.406 10.137 1.00 94.69 95 ALA A N 1
ATOM 706 C CA . ALA A 1 95 ? 0.668 1.689 8.723 1.00 94.69 95 ALA A CA 1
ATOM 707 C C . ALA A 1 95 ? 1.671 2.713 8.161 1.00 94.69 95 ALA A C 1
ATOM 709 O O . ALA A 1 95 ? 2.238 2.501 7.093 1.00 94.69 95 ALA A O 1
ATOM 710 N N . VAL A 1 96 ? 1.933 3.807 8.886 1.00 97.44 96 VAL A N 1
ATOM 711 C CA . VAL A 1 96 ? 2.895 4.836 8.457 1.00 97.44 96 VAL A CA 1
ATOM 712 C C . VAL A 1 96 ? 4.329 4.305 8.434 1.00 97.44 96 VAL A C 1
ATOM 714 O O . VAL A 1 96 ? 5.059 4.595 7.485 1.00 97.44 96 VAL A O 1
ATOM 717 N N . ALA A 1 97 ? 4.721 3.486 9.414 1.00 97.00 97 ALA A N 1
ATOM 718 C CA . ALA A 1 97 ? 6.037 2.852 9.428 1.00 97.00 97 ALA A CA 1
ATOM 719 C C . ALA A 1 97 ? 6.250 1.931 8.212 1.00 97.00 97 ALA A C 1
ATOM 721 O O . ALA A 1 97 ? 7.298 2.003 7.570 1.00 97.00 97 ALA A O 1
ATOM 722 N N . GLU A 1 98 ? 5.254 1.122 7.840 1.00 95.38 98 GLU A N 1
ATOM 723 C CA . GLU A 1 98 ? 5.351 0.230 6.673 1.00 95.38 98 GLU A CA 1
ATOM 724 C C . GLU A 1 98 ? 5.299 0.981 5.337 1.00 95.38 98 GLU A C 1
ATOM 726 O O . GLU A 1 98 ? 6.019 0.624 4.397 1.00 95.38 98 GLU A O 1
ATOM 731 N N . MET A 1 99 ? 4.519 2.067 5.245 1.00 96.19 99 MET A N 1
ATOM 732 C CA . MET A 1 99 ? 4.568 2.959 4.081 1.00 96.19 99 MET A CA 1
ATOM 733 C C . MET A 1 99 ? 5.972 3.538 3.897 1.00 96.19 99 MET A C 1
ATOM 735 O O . MET A 1 99 ? 6.522 3.487 2.798 1.00 96.19 99 MET A O 1
ATOM 739 N N . ARG A 1 100 ? 6.586 4.042 4.974 1.00 97.38 100 ARG A N 1
ATOM 740 C CA . ARG A 1 100 ? 7.951 4.572 4.928 1.00 97.38 100 ARG A CA 1
ATOM 741 C C . ARG A 1 100 ? 8.962 3.508 4.524 1.00 97.38 100 ARG A C 1
ATOM 743 O O . ARG A 1 100 ? 9.744 3.747 3.608 1.00 97.38 100 ARG A O 1
ATOM 750 N N . ARG A 1 101 ? 8.923 2.339 5.164 1.00 96.19 101 ARG A N 1
ATOM 751 C CA . ARG A 1 101 ? 9.802 1.216 4.825 1.00 96.19 101 ARG A CA 1
ATOM 752 C C . ARG A 1 101 ? 9.689 0.848 3.345 1.00 96.19 101 ARG A C 1
ATOM 754 O O . ARG A 1 101 ? 10.702 0.673 2.679 1.00 96.19 101 ARG A O 1
ATOM 761 N N . SER A 1 102 ? 8.468 0.786 2.814 1.00 95.00 102 SER A N 1
ATOM 762 C CA . SER A 1 102 ? 8.230 0.477 1.400 1.00 95.00 102 SER A CA 1
ATOM 763 C C . SER A 1 102 ? 8.820 1.540 0.463 1.00 95.00 102 SER A C 1
ATOM 765 O O . SER A 1 102 ? 9.386 1.193 -0.571 1.00 95.00 102 SER A O 1
ATOM 767 N N . VAL A 1 103 ? 8.754 2.828 0.823 1.00 95.50 103 VAL A N 1
ATOM 768 C CA . VAL A 1 103 ? 9.405 3.908 0.055 1.00 95.50 103 VAL A CA 1
ATOM 769 C C . VAL A 1 103 ? 10.930 3.799 0.105 1.00 95.50 103 VAL A C 1
ATOM 771 O O . VAL A 1 103 ? 11.580 3.952 -0.926 1.00 95.50 103 VAL A O 1
ATOM 774 N N . GLU A 1 104 ? 11.506 3.498 1.270 1.00 95.25 104 GLU A N 1
ATOM 775 C CA . GLU A 1 104 ? 12.955 3.299 1.421 1.00 95.25 104 GLU A CA 1
ATOM 776 C C . GLU A 1 104 ? 13.455 2.108 0.586 1.00 95.25 104 GLU A C 1
ATOM 778 O O . GLU A 1 104 ? 14.484 2.213 -0.082 1.00 95.25 104 GLU A O 1
ATOM 783 N N . GLU A 1 105 ? 12.718 0.993 0.558 1.00 91.12 105 GLU A N 1
ATOM 784 C CA . GLU A 1 105 ? 13.041 -0.146 -0.310 1.00 91.12 105 GLU A CA 1
ATOM 785 C C . GLU A 1 105 ? 12.918 0.219 -1.795 1.00 91.12 105 GLU A C 1
ATOM 787 O O . GLU A 1 105 ? 13.818 -0.078 -2.579 1.00 91.12 105 GLU A O 1
ATOM 792 N N . MET A 1 106 ? 11.862 0.935 -2.190 1.00 90.44 106 MET A N 1
ATOM 793 C CA . MET A 1 106 ? 11.661 1.383 -3.573 1.00 90.44 106 MET A CA 1
ATOM 794 C C . MET A 1 106 ? 12.843 2.212 -4.103 1.00 90.44 106 MET A C 1
ATOM 796 O O . MET A 1 106 ? 13.247 2.057 -5.257 1.00 90.44 106 MET A O 1
ATOM 800 N N . GLU A 1 107 ? 13.430 3.067 -3.263 1.00 92.56 107 GLU A N 1
ATOM 801 C CA . GLU A 1 107 ? 14.600 3.872 -3.624 1.00 92.56 107 GLU A CA 1
ATOM 802 C C . GLU A 1 107 ? 15.852 3.030 -3.885 1.00 92.56 107 GLU A C 1
ATOM 804 O O . GLU A 1 107 ? 16.600 3.338 -4.818 1.00 92.56 107 GLU A O 1
ATOM 809 N N . LYS A 1 108 ? 16.058 1.946 -3.123 1.00 90.38 108 LYS A N 1
ATOM 810 C CA . LYS A 1 108 ? 17.197 1.035 -3.324 1.00 90.38 108 LYS A CA 1
ATOM 811 C C . LYS A 1 108 ? 17.166 0.414 -4.719 1.00 90.38 108 LYS A C 1
ATOM 813 O O . LYS A 1 108 ? 18.171 0.450 -5.423 1.00 90.38 108 LYS A O 1
ATOM 818 N N . TYR A 1 109 ? 16.006 -0.090 -5.147 1.00 84.69 109 TYR A N 1
ATOM 819 C CA . TYR A 1 109 ? 15.858 -0.692 -6.479 1.00 84.69 109 TYR A CA 1
ATOM 820 C C . TYR A 1 109 ? 15.900 0.353 -7.597 1.00 84.69 109 TYR A C 1
ATOM 822 O O . TYR A 1 109 ? 16.439 0.084 -8.669 1.00 84.69 109 TYR A O 1
ATOM 830 N N . ARG A 1 110 ? 15.401 1.572 -7.349 1.00 86.12 110 ARG A N 1
ATOM 831 C CA . ARG A 1 110 ? 15.467 2.671 -8.324 1.00 86.12 110 ARG A CA 1
ATOM 832 C C . ARG A 1 110 ? 16.907 3.024 -8.698 1.00 86.12 110 ARG A C 1
ATOM 834 O O . ARG A 1 110 ? 17.153 3.310 -9.865 1.00 86.12 110 ARG A O 1
ATOM 841 N N . ALA A 1 111 ? 17.840 3.012 -7.744 1.00 84.00 111 ALA A N 1
ATOM 842 C CA . ALA A 1 111 ? 19.240 3.357 -8.002 1.00 84.00 111 ALA A CA 1
ATOM 843 C C . ALA A 1 111 ? 19.913 2.425 -9.030 1.00 84.00 111 ALA A C 1
ATOM 845 O O . ALA A 1 111 ? 20.806 2.859 -9.753 1.00 84.00 111 ALA A O 1
ATOM 846 N N . GLY A 1 112 ? 19.455 1.171 -9.128 1.00 82.19 112 GLY A N 1
ATOM 847 C CA . GLY A 1 112 ? 19.927 0.200 -10.119 1.00 82.19 112 GLY A CA 1
ATOM 848 C C . GLY A 1 112 ? 19.249 0.303 -11.491 1.00 82.19 112 GLY A C 1
ATOM 849 O O . GLY A 1 112 ? 19.695 -0.342 -12.436 1.00 82.19 112 GLY A O 1
ATOM 850 N N . MET A 1 113 ? 18.186 1.104 -11.636 1.00 82.12 113 MET A N 1
ATOM 851 C CA . MET A 1 113 ? 17.425 1.209 -12.883 1.00 82.12 113 MET A CA 1
ATOM 852 C C . MET A 1 113 ? 17.847 2.419 -13.716 1.00 82.12 113 MET A C 1
ATOM 854 O O . MET A 1 113 ? 17.807 3.567 -13.267 1.00 82.12 113 MET A O 1
ATOM 858 N N . GLN A 1 114 ? 18.159 2.180 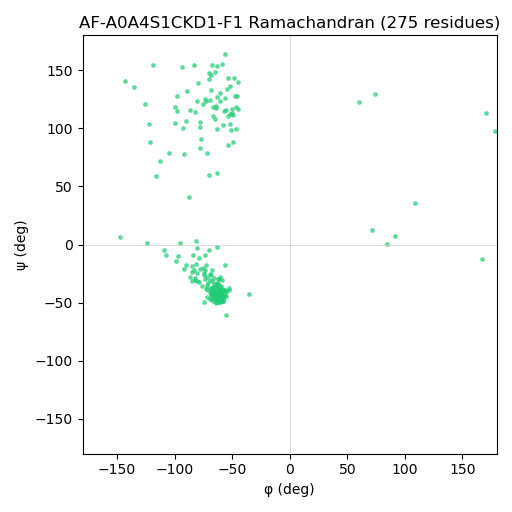-14.991 1.00 82.62 114 GLN A N 1
ATOM 859 C CA . GLN A 1 114 ? 18.376 3.254 -15.955 1.00 82.62 114 GLN A CA 1
ATOM 860 C C . GLN A 1 114 ? 17.044 3.683 -16.576 1.00 82.62 114 GLN A C 1
ATOM 862 O O . GLN A 1 114 ? 16.383 2.925 -17.286 1.00 82.62 114 GLN A O 1
ATOM 867 N N . PHE A 1 115 ? 16.654 4.930 -16.324 1.00 81.75 115 PHE A N 1
ATOM 868 C CA . PHE A 1 115 ? 15.508 5.564 -16.967 1.00 81.75 115 PHE A CA 1
ATOM 869 C C . PHE A 1 115 ? 15.979 6.791 -17.754 1.00 81.75 115 PHE A C 1
ATOM 871 O O . PHE A 1 115 ? 16.968 7.413 -17.370 1.00 81.75 115 PHE A O 1
ATOM 878 N N . PRO A 1 116 ? 15.252 7.210 -18.806 1.00 87.06 116 PRO A N 1
ATOM 879 C CA . PRO A 1 116 ? 15.528 8.481 -19.468 1.00 87.06 116 PRO A CA 1
ATOM 880 C C . PRO A 1 116 ? 15.531 9.650 -18.461 1.00 87.06 116 PRO A C 1
ATOM 882 O O . PRO A 1 116 ? 14.671 9.655 -17.569 1.00 87.06 116 PRO A O 1
ATOM 885 N N . PRO A 1 117 ? 16.400 10.671 -18.613 1.00 87.00 117 PRO A N 1
ATOM 886 C CA . PRO A 1 117 ? 16.565 11.751 -17.628 1.00 87.00 117 PRO A CA 1
ATOM 887 C C . PRO A 1 117 ? 15.256 12.450 -17.236 1.00 87.00 117 PRO A C 1
ATOM 889 O O . PRO A 1 117 ? 15.004 12.733 -16.065 1.00 87.00 117 PRO A O 1
ATOM 892 N N . GLN A 1 118 ? 14.361 12.662 -18.205 1.00 87.06 118 GLN A N 1
ATOM 893 C CA . GLN A 1 118 ? 13.048 13.261 -17.958 1.00 87.06 118 GLN A CA 1
ATOM 894 C C . GLN A 1 118 ? 12.187 12.412 -17.007 1.00 87.06 118 GLN A C 1
ATOM 896 O O . GLN A 1 118 ? 11.528 12.947 -16.116 1.00 87.06 118 GLN A O 1
ATOM 901 N N . ARG A 1 119 ? 12.213 11.082 -17.164 1.00 84.19 119 ARG A N 1
ATOM 902 C CA . ARG A 1 119 ? 11.469 10.144 -16.314 1.00 84.19 119 ARG A CA 1
ATOM 903 C C . A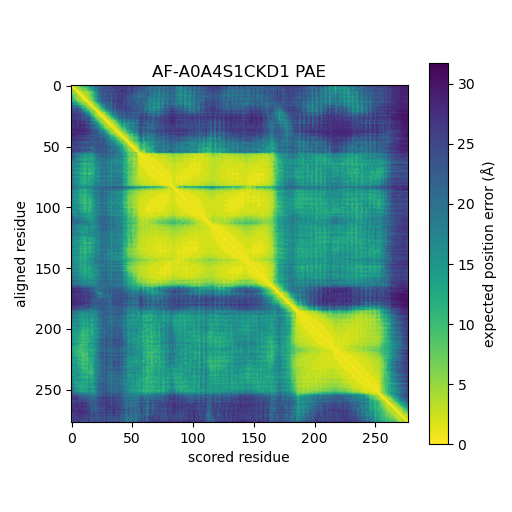RG A 1 119 ? 12.091 10.038 -14.925 1.00 84.19 119 ARG A C 1
ATOM 905 O O . ARG A 1 119 ? 11.355 9.984 -13.944 1.00 84.19 119 ARG A O 1
ATOM 912 N N . GLN A 1 120 ? 13.424 10.058 -14.840 1.00 88.25 120 GLN A N 1
ATOM 913 C CA . GLN A 1 120 ? 14.131 10.094 -13.558 1.00 88.25 120 GLN A CA 1
ATOM 914 C C . GLN A 1 120 ? 13.716 11.313 -12.736 1.00 88.25 120 GLN A C 1
ATOM 916 O O . GLN A 1 120 ? 13.352 11.142 -11.576 1.00 88.25 120 GLN A O 1
ATOM 921 N N . LYS A 1 121 ? 13.682 12.501 -13.352 1.00 90.56 121 LYS A N 1
ATOM 922 C CA . LYS A 1 121 ? 13.266 13.744 -12.690 1.00 90.56 121 LYS A CA 1
ATOM 923 C C . LYS A 1 121 ? 11.821 13.688 -12.187 1.00 90.56 121 LYS A C 1
ATOM 925 O O . LYS A 1 121 ? 11.548 14.103 -11.067 1.00 90.56 121 LYS A O 1
ATOM 930 N N . MET A 1 122 ? 10.895 13.146 -12.983 1.00 88.06 122 MET A N 1
ATOM 931 C CA . MET A 1 122 ? 9.499 12.977 -12.553 1.00 88.06 122 MET A CA 1
ATOM 932 C C . MET A 1 122 ? 9.362 12.021 -11.363 1.00 88.06 122 MET A C 1
ATOM 934 O O . MET A 1 122 ? 8.632 12.319 -10.424 1.00 88.06 122 MET A O 1
ATOM 938 N N . MET A 1 123 ? 10.066 10.884 -11.387 1.00 87.56 123 MET A N 1
ATOM 939 C CA . MET A 1 123 ? 10.057 9.938 -10.266 1.00 87.56 123 MET A CA 1
ATOM 940 C C . MET A 1 123 ? 10.689 10.531 -9.008 1.00 87.56 123 MET A C 1
ATOM 942 O O . MET A 1 123 ? 10.212 10.271 -7.911 1.00 87.56 123 MET A O 1
ATOM 946 N N . GLU A 1 124 ? 11.751 11.322 -9.157 1.00 91.06 124 GLU A N 1
ATOM 947 C CA . GLU A 1 124 ? 12.389 12.011 -8.036 1.00 91.06 124 GLU A CA 1
ATOM 948 C C . GLU A 1 124 ? 11.438 13.002 -7.379 1.00 91.06 124 GLU A C 1
ATOM 950 O O . GLU A 1 124 ? 11.247 12.954 -6.168 1.00 91.06 124 GLU A O 1
ATOM 955 N N . GLN A 1 125 ? 10.785 13.835 -8.191 1.00 92.38 125 GLN A N 1
ATOM 956 C CA . GLN A 1 125 ? 9.786 14.779 -7.714 1.00 92.38 125 GLN A CA 1
ATOM 957 C C . GLN A 1 125 ? 8.647 14.057 -6.985 1.00 92.38 125 GLN A C 1
ATOM 959 O O . GLN A 1 125 ? 8.278 14.441 -5.878 1.00 92.38 125 GLN A O 1
ATOM 964 N N . HIS A 1 126 ? 8.151 12.960 -7.564 1.00 90.75 126 HIS A N 1
ATOM 965 C CA . HIS A 1 126 ? 7.117 12.145 -6.936 1.00 90.75 126 HIS A CA 1
ATOM 966 C C . HIS A 1 126 ? 7.569 11.565 -5.584 1.00 90.75 126 HIS A C 1
ATOM 968 O O . HIS A 1 126 ? 6.831 11.641 -4.606 1.00 90.75 126 HIS A O 1
ATOM 974 N N . LEU A 1 127 ? 8.791 11.030 -5.489 1.00 92.12 127 LEU A N 1
ATOM 975 C CA . LEU A 1 127 ? 9.330 10.493 -4.234 1.00 92.12 127 LEU A CA 1
ATOM 976 C C . LEU A 1 127 ? 9.524 11.576 -3.168 1.00 92.12 127 LEU A C 1
ATOM 978 O O . LEU A 1 127 ? 9.259 11.322 -1.993 1.00 92.12 127 LEU A O 1
ATOM 982 N N . ILE A 1 128 ? 9.944 12.782 -3.560 1.00 95.06 128 ILE A N 1
ATOM 983 C CA . ILE A 1 128 ? 10.054 13.933 -2.653 1.00 95.06 128 ILE A CA 1
ATOM 984 C C . ILE A 1 128 ? 8.681 14.274 -2.064 1.00 95.06 128 ILE A C 1
ATOM 986 O O . ILE A 1 128 ? 8.553 14.408 -0.845 1.00 95.06 128 ILE A O 1
ATOM 990 N N . GLU A 1 129 ? 7.649 14.363 -2.905 1.00 94.38 129 GLU A N 1
ATOM 991 C CA . GLU A 1 129 ? 6.273 14.627 -2.470 1.00 94.38 129 GLU A CA 1
ATOM 992 C C . GLU A 1 129 ? 5.763 13.526 -1.534 1.00 94.38 129 GLU A C 1
ATOM 994 O O . GLU A 1 129 ? 5.258 13.816 -0.447 1.00 94.38 129 GLU A O 1
ATOM 999 N N . VAL A 1 130 ? 5.971 12.257 -1.898 1.00 95.00 130 VAL A N 1
ATOM 1000 C CA . VAL A 1 130 ? 5.590 11.109 -1.066 1.00 95.00 130 VAL A CA 1
ATOM 1001 C C . VAL A 1 130 ? 6.264 11.174 0.306 1.00 95.00 130 VAL A C 1
ATOM 1003 O O . VAL A 1 130 ? 5.590 11.069 1.332 1.00 95.00 130 VAL A O 1
ATOM 1006 N N . LYS A 1 131 ? 7.579 11.407 0.352 1.00 96.88 131 LYS A N 1
ATOM 1007 C CA . LYS A 1 131 ? 8.339 11.525 1.605 1.00 96.88 131 LYS A CA 1
ATOM 1008 C C . LYS A 1 131 ? 7.878 12.696 2.465 1.00 96.88 131 LYS A C 1
ATOM 1010 O O . LYS A 1 131 ? 7.821 12.562 3.686 1.00 96.88 131 LYS A O 1
ATOM 1015 N N . MET A 1 132 ? 7.533 13.826 1.851 1.00 97.69 132 MET A N 1
ATOM 1016 C CA . MET A 1 132 ? 6.994 14.984 2.563 1.00 97.69 132 MET A CA 1
ATOM 1017 C C . MET A 1 132 ? 5.678 14.632 3.274 1.00 97.69 132 MET A C 1
ATOM 1019 O O . MET A 1 132 ? 5.550 14.883 4.474 1.00 97.69 132 MET A O 1
ATOM 1023 N N . HIS A 1 133 ? 4.727 14.011 2.569 1.00 97.88 133 HIS A N 1
ATOM 1024 C CA . HIS A 1 133 ? 3.451 13.592 3.160 1.00 97.88 133 HIS A CA 1
ATOM 1025 C C . HIS A 1 133 ? 3.627 12.508 4.230 1.00 97.88 133 HIS A C 1
ATOM 1027 O O . HIS A 1 133 ? 2.981 12.577 5.275 1.00 97.88 133 HIS A O 1
ATOM 1033 N N . LEU A 1 134 ? 4.534 11.548 4.017 1.00 97.44 134 LEU A N 1
ATOM 1034 C CA . LEU A 1 134 ? 4.835 10.521 5.016 1.00 97.44 134 LEU A CA 1
ATOM 1035 C C . LEU A 1 134 ? 5.445 11.105 6.287 1.00 97.44 134 LEU A C 1
ATOM 1037 O O . LEU A 1 134 ? 5.028 10.723 7.372 1.00 97.44 134 LEU A O 1
ATOM 1041 N N . ARG A 1 135 ? 6.360 12.073 6.183 1.00 98.25 135 ARG A N 1
ATOM 1042 C CA . ARG A 1 135 ? 6.928 12.742 7.362 1.00 98.25 135 ARG A CA 1
ATOM 1043 C C . ARG A 1 135 ? 5.861 13.487 8.169 1.00 98.25 135 ARG A C 1
ATOM 1045 O O . ARG A 1 135 ? 5.855 13.410 9.392 1.00 98.25 135 ARG A O 1
ATOM 1052 N N . ALA A 1 136 ? 4.934 14.166 7.493 1.00 97.94 136 ALA A N 1
ATOM 1053 C CA . ALA A 1 136 ? 3.816 14.824 8.168 1.00 97.94 136 ALA A CA 1
ATOM 1054 C C . ALA A 1 136 ? 2.902 13.811 8.883 1.00 97.94 136 ALA A C 1
ATOM 1056 O O . ALA A 1 136 ? 2.502 14.036 10.025 1.00 97.94 136 ALA A O 1
ATOM 1057 N N . LEU A 1 137 ? 2.629 12.664 8.248 1.00 97.94 137 LEU A N 1
ATOM 1058 C CA . LEU A 1 137 ? 1.907 11.560 8.881 1.00 97.94 137 LEU A CA 1
ATOM 1059 C C . LEU A 1 137 ? 2.671 10.998 10.088 1.00 97.94 137 LEU A C 1
ATOM 1061 O O . LEU A 1 137 ? 2.052 10.764 11.118 1.00 97.94 137 LEU A O 1
ATOM 1065 N N . GLU A 1 138 ? 3.991 10.822 10.009 1.00 98.06 138 GLU A N 1
ATOM 1066 C CA . GLU A 1 138 ? 4.817 10.347 11.130 1.00 98.06 138 GLU A CA 1
ATOM 1067 C C . GLU A 1 138 ? 4.719 11.251 12.358 1.00 98.06 138 GLU A C 1
ATOM 1069 O O . GLU A 1 138 ? 4.564 10.759 13.478 1.00 98.06 138 GLU A O 1
ATOM 1074 N N . ASP A 1 139 ? 4.800 12.565 12.157 1.00 97.81 139 ASP A N 1
ATOM 1075 C CA . ASP A 1 139 ? 4.670 13.533 13.243 1.00 97.81 139 ASP A CA 1
ATOM 1076 C C . ASP A 1 139 ? 3.258 13.497 13.842 1.00 97.81 139 ASP A C 1
ATOM 1078 O O . ASP A 1 139 ? 3.089 13.515 15.063 1.00 97.81 139 ASP A O 1
ATOM 1082 N N . LEU A 1 140 ? 2.243 13.346 12.993 1.00 97.06 140 LEU A N 1
ATOM 1083 C CA . LEU A 1 140 ? 0.845 13.290 13.394 1.00 97.06 140 LEU A CA 1
ATOM 1084 C C . LEU A 1 140 ? 0.499 12.019 14.188 1.00 97.06 140 LEU A C 1
ATOM 1086 O O . LEU A 1 140 ? -0.187 12.095 15.209 1.00 97.06 140 LEU A O 1
ATOM 1090 N N . VAL A 1 141 ? 1.003 10.846 13.788 1.00 96.88 141 VAL A N 1
ATOM 1091 C CA . VAL A 1 141 ? 0.705 9.572 14.477 1.00 96.88 141 VAL A CA 1
ATOM 1092 C C . VAL A 1 141 ? 1.420 9.416 15.823 1.00 96.88 141 VAL A C 1
ATOM 1094 O O . VAL A 1 141 ? 1.123 8.487 16.582 1.00 96.88 141 VAL A O 1
ATOM 1097 N N . ARG A 1 142 ? 2.351 10.317 16.162 1.00 97.06 142 ARG A N 1
ATOM 1098 C CA . ARG A 1 142 ? 2.962 10.382 17.501 1.00 97.06 142 ARG A CA 1
ATOM 1099 C C . ARG A 1 142 ? 2.014 10.947 18.553 1.00 97.06 142 ARG A C 1
ATOM 1101 O O . ARG A 1 142 ? 2.204 10.643 19.727 1.00 97.06 142 ARG A O 1
ATOM 1108 N N . ALA A 1 143 ? 0.995 11.708 18.154 1.00 95.50 143 ALA A N 1
ATOM 1109 C CA . ALA A 1 143 ? -0.007 12.228 19.074 1.00 95.50 143 ALA A CA 1
ATOM 1110 C C . ALA A 1 143 ? -0.814 11.098 19.745 1.00 95.50 143 ALA A C 1
ATOM 1112 O O . ALA A 1 143 ? -0.997 10.014 19.184 1.00 95.50 143 ALA A O 1
ATOM 1113 N N . ASP A 1 144 ? -1.333 11.369 20.945 1.00 93.69 144 ASP A N 1
ATOM 1114 C CA . ASP A 1 144 ? -2.227 10.442 21.656 1.00 93.69 144 ASP A CA 1
ATOM 1115 C C . ASP A 1 144 ? -3.613 10.365 21.008 1.00 93.69 144 ASP A C 1
ATOM 1117 O O . ASP A 1 144 ? -4.295 9.341 21.080 1.00 93.69 144 ASP A O 1
ATOM 1121 N N . ARG A 1 145 ? -4.031 11.452 20.351 1.00 95.06 145 ARG A N 1
ATOM 1122 C CA . ARG A 1 145 ? -5.289 11.542 19.615 1.00 95.06 145 ARG A CA 1
ATOM 1123 C C . ARG A 1 145 ? -5.000 11.985 18.190 1.00 95.06 145 ARG A C 1
ATOM 1125 O O . ARG A 1 145 ? -4.448 13.058 17.973 1.00 95.06 145 ARG A O 1
ATOM 1132 N N . ILE A 1 146 ? -5.390 11.144 17.243 1.00 96.38 146 ILE A N 1
ATOM 1133 C CA . ILE A 1 146 ? -5.115 11.329 15.823 1.00 96.38 146 ILE A CA 1
ATOM 1134 C C . ILE A 1 146 ? -6.353 11.911 15.148 1.00 96.38 146 ILE A C 1
ATOM 1136 O O . ILE A 1 146 ? -7.421 11.290 15.156 1.00 96.38 146 ILE A O 1
ATOM 1140 N N . ASP A 1 147 ? -6.208 13.107 14.581 1.00 95.75 147 ASP A N 1
ATOM 1141 C CA . ASP A 1 147 ? -7.273 13.781 13.846 1.00 95.75 147 ASP A CA 1
ATOM 1142 C C . ASP A 1 147 ? -7.465 13.148 12.460 1.00 95.75 147 ASP A C 1
ATOM 1144 O O . ASP A 1 147 ? -6.550 13.104 11.636 1.00 95.75 147 ASP A O 1
ATOM 1148 N N . ALA A 1 148 ? -8.674 12.651 12.199 1.00 96.25 148 ALA A N 1
ATOM 1149 C CA . ALA A 1 148 ? -8.998 11.963 10.956 1.00 96.25 148 ALA A CA 1
ATOM 1150 C C . ALA A 1 148 ? -8.934 12.885 9.723 1.00 96.25 148 ALA A C 1
ATOM 1152 O O . ALA A 1 148 ? -8.545 12.434 8.647 1.00 96.25 148 ALA A O 1
ATOM 1153 N N . ALA A 1 149 ? -9.287 14.168 9.853 1.00 96.31 149 ALA A N 1
ATOM 1154 C CA . ALA A 1 149 ? -9.263 15.105 8.731 1.00 96.31 149 ALA A CA 1
ATOM 1155 C C . ALA A 1 149 ? -7.823 15.425 8.311 1.00 96.31 149 ALA A C 1
ATOM 1157 O O . ALA A 1 149 ? -7.524 15.463 7.117 1.00 96.31 149 ALA A O 1
ATOM 1158 N N . GLN A 1 150 ? -6.920 15.579 9.280 1.00 96.75 150 GLN A N 1
ATOM 1159 C CA . GLN A 1 150 ? -5.494 15.757 9.012 1.00 96.75 150 GLN A CA 1
ATOM 1160 C C . GLN A 1 150 ? -4.844 14.492 8.426 1.00 96.75 150 GLN A C 1
ATOM 1162 O O . GLN A 1 150 ? -4.032 14.586 7.511 1.00 96.75 150 GLN A O 1
ATOM 1167 N N . VAL A 1 151 ? -5.225 13.293 8.886 1.00 96.94 151 VAL A N 1
ATOM 1168 C CA . VAL A 1 151 ? -4.779 12.040 8.244 1.00 96.94 151 VAL A CA 1
ATOM 1169 C C . VAL A 1 151 ? -5.203 12.015 6.772 1.00 96.94 151 VAL A C 1
ATOM 1171 O O . VAL A 1 151 ? -4.372 11.775 5.895 1.00 96.94 151 VAL A O 1
ATOM 1174 N N . LYS A 1 152 ? -6.475 12.316 6.479 1.00 97.06 152 LYS A N 1
ATOM 1175 C CA . LYS A 1 152 ? -6.997 12.326 5.104 1.00 97.06 152 LYS A CA 1
ATOM 1176 C C . LYS A 1 152 ? -6.290 13.347 4.212 1.00 97.06 152 LYS A C 1
ATOM 1178 O O . LYS A 1 152 ? -5.920 12.995 3.093 1.00 97.06 152 LYS A O 1
ATOM 1183 N N . SER A 1 153 ? -6.025 14.557 4.709 1.00 97.69 153 SER A N 1
ATOM 1184 C CA . SER A 1 153 ? -5.371 15.610 3.916 1.00 97.69 153 SER A CA 1
ATOM 1185 C C . SER A 1 153 ? -3.954 15.239 3.463 1.00 97.69 153 SER A C 1
ATOM 1187 O O . SER A 1 153 ? -3.523 15.664 2.392 1.00 97.69 153 SER A O 1
ATOM 1189 N N . HIS A 1 154 ? -3.232 14.417 4.233 1.00 97.94 154 HIS A N 1
ATOM 1190 C CA . HIS A 1 154 ? -1.916 13.915 3.834 1.00 97.94 154 HIS A CA 1
ATOM 1191 C C . HIS A 1 154 ? -1.980 12.635 2.9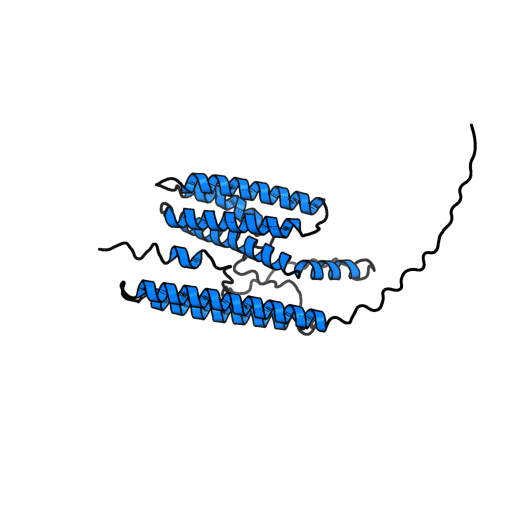85 1.00 97.94 154 HIS A C 1
ATOM 1193 O O . HIS A 1 154 ? -1.091 12.417 2.163 1.00 97.94 154 HIS A O 1
ATOM 1199 N N . LEU A 1 155 ? -3.018 11.806 3.137 1.00 96.75 155 LEU A N 1
ATOM 1200 C CA . LEU A 1 155 ? -3.199 10.578 2.351 1.00 96.75 155 LEU A CA 1
ATOM 1201 C C . LEU A 1 155 ? -3.741 10.827 0.936 1.00 96.75 155 LEU A C 1
ATOM 1203 O O . LEU A 1 155 ? -3.400 10.082 0.018 1.00 96.75 155 LEU A O 1
ATOM 1207 N N . GLU A 1 156 ? -4.566 11.854 0.723 1.00 95.62 156 GLU A N 1
ATOM 1208 C CA . GLU A 1 156 ? -5.147 12.142 -0.599 1.00 95.62 156 GLU A CA 1
ATOM 1209 C C . GLU A 1 156 ? -4.096 12.409 -1.688 1.00 95.62 156 GLU A C 1
ATOM 1211 O O . GLU A 1 156 ? -4.173 11.756 -2.737 1.00 95.62 156 GLU A O 1
ATOM 1216 N N . PRO A 1 157 ? -3.086 13.277 -1.470 1.00 93.62 157 PRO A N 1
ATOM 1217 C CA . PRO A 1 157 ? -2.035 13.517 -2.456 1.00 93.62 157 PRO A CA 1
ATOM 1218 C C . PRO A 1 157 ? -1.185 12.275 -2.724 1.00 93.62 157 PRO A C 1
ATOM 1220 O O . PRO A 1 157 ? -0.850 12.004 -3.878 1.00 93.62 157 PRO A O 1
ATOM 1223 N N . LEU A 1 158 ? -0.902 11.477 -1.683 1.00 93.19 158 LEU A N 1
ATOM 1224 C CA . LEU A 1 158 ? -0.225 10.189 -1.832 1.00 93.19 158 LEU A CA 1
ATOM 1225 C C . LEU A 1 158 ? -1.009 9.319 -2.816 1.00 93.19 158 LEU A C 1
ATOM 1227 O O . LEU A 1 158 ? -0.513 8.996 -3.895 1.00 93.19 158 LEU A O 1
ATOM 1231 N N . MET A 1 159 ? -2.266 9.007 -2.494 1.00 92.19 159 MET A N 1
ATOM 1232 C CA . MET A 1 159 ? -3.117 8.139 -3.312 1.00 92.19 159 MET A CA 1
ATOM 1233 C C . MET A 1 159 ? -3.373 8.687 -4.724 1.00 92.19 159 MET A C 1
ATOM 1235 O O . MET A 1 159 ? -3.575 7.903 -5.653 1.00 92.19 159 MET A O 1
ATOM 1239 N N . ALA A 1 160 ? -3.384 10.010 -4.917 1.00 88.94 160 ALA A N 1
ATOM 1240 C CA . ALA A 1 160 ? -3.489 10.618 -6.242 1.00 88.94 160 ALA A CA 1
ATOM 1241 C C . ALA A 1 160 ? -2.289 10.244 -7.128 1.00 88.94 160 ALA A C 1
ATOM 1243 O O . ALA A 1 160 ? -2.487 9.787 -8.257 1.00 88.94 160 ALA A O 1
ATOM 1244 N N . GLY A 1 161 ? -1.069 10.329 -6.588 1.00 82.38 161 GLY A N 1
ATOM 1245 C CA . GLY A 1 161 ? 0.141 9.881 -7.279 1.00 82.38 161 GLY A CA 1
ATOM 1246 C C . GLY A 1 161 ? 0.099 8.389 -7.632 1.00 82.38 161 GLY A C 1
ATOM 1247 O O . GLY A 1 161 ? 0.339 8.018 -8.784 1.00 82.38 161 GLY A O 1
ATOM 1248 N N . TYR A 1 162 ? -0.327 7.537 -6.689 1.00 80.56 162 TYR A N 1
ATOM 1249 C CA . TYR A 1 162 ? -0.454 6.087 -6.911 1.00 80.56 162 TYR A CA 1
ATOM 1250 C C . TYR A 1 162 ? -1.495 5.734 -7.991 1.00 80.56 162 TYR A C 1
ATOM 1252 O O . TYR A 1 162 ? -1.273 4.825 -8.801 1.00 80.56 162 TYR A O 1
ATOM 1260 N N . ARG A 1 163 ? -2.616 6.470 -8.050 1.00 76.94 163 ARG A N 1
ATOM 1261 C CA . ARG A 1 163 ? -3.650 6.304 -9.086 1.00 76.94 163 ARG A CA 1
ATOM 1262 C C . ARG A 1 163 ? -3.154 6.727 -10.465 1.00 76.94 163 ARG A C 1
ATOM 1264 O O . ARG A 1 163 ? -3.385 6.008 -11.437 1.00 76.94 163 ARG A O 1
ATOM 1271 N N . GLN A 1 164 ? -2.450 7.853 -10.561 1.00 70.81 164 GLN A N 1
ATOM 1272 C CA . GLN A 1 164 ? -1.945 8.363 -11.838 1.00 70.81 164 GLN A CA 1
ATOM 1273 C C . GLN A 1 164 ? -0.822 7.492 -12.418 1.00 70.81 164 GLN A C 1
ATOM 1275 O O . GLN A 1 164 ? -0.721 7.348 -13.636 1.00 70.81 164 GLN A O 1
ATOM 1280 N N . ALA A 1 165 ? -0.027 6.850 -11.560 1.00 65.12 165 ALA A N 1
ATOM 1281 C CA . ALA A 1 165 ? 1.008 5.904 -11.968 1.00 65.12 165 ALA A CA 1
ATOM 1282 C C . ALA A 1 165 ? 0.455 4.579 -12.538 1.00 65.12 165 ALA A C 1
ATOM 1284 O O . ALA A 1 165 ? 1.234 3.739 -12.981 1.00 65.12 165 ALA A O 1
ATOM 1285 N N . GLY A 1 166 ? -0.869 4.364 -12.528 1.00 59.94 166 GLY A N 1
ATOM 1286 C CA . GLY A 1 166 ? -1.488 3.109 -12.971 1.00 59.94 166 GLY A CA 1
ATOM 1287 C C . GLY A 1 166 ? -1.256 1.937 -12.013 1.00 59.94 166 GLY A C 1
ATOM 1288 O O . GLY A 1 166 ? -1.517 0.794 -12.373 1.00 59.94 166 GLY A O 1
ATOM 1289 N N . CYS A 1 167 ? -0.769 2.217 -10.802 1.00 49.69 167 CYS A N 1
ATOM 1290 C CA . CYS A 1 167 ? -0.483 1.210 -9.781 1.00 49.69 167 CYS A CA 1
ATOM 1291 C C . CYS A 1 167 ? -1.618 1.061 -8.763 1.00 49.69 167 CYS A C 1
ATOM 1293 O O . CYS A 1 167 ? -1.586 0.158 -7.929 1.00 49.69 167 CYS A O 1
ATOM 1295 N N . GLY A 1 168 ? -2.604 1.960 -8.797 1.00 47.28 168 GLY A N 1
ATOM 1296 C CA . GLY A 1 168 ? -3.817 1.799 -8.017 1.00 47.28 168 GLY A CA 1
ATOM 1297 C C . GLY A 1 168 ? -4.563 0.554 -8.482 1.00 47.28 168 GLY A C 1
ATOM 1298 O O . GLY A 1 168 ? -4.858 0.420 -9.671 1.00 47.28 168 GLY A O 1
ATOM 1299 N N . LEU A 1 169 ? -4.892 -0.329 -7.534 1.00 44.75 169 LEU A N 1
ATOM 1300 C CA . LEU A 1 169 ? -6.035 -1.227 -7.656 1.00 44.75 169 LEU A CA 1
ATOM 1301 C C . LEU A 1 169 ? -7.225 -0.336 -8.024 1.00 44.75 169 LEU A C 1
ATOM 1303 O O . LEU A 1 169 ? -7.755 0.375 -7.179 1.00 44.75 169 LEU A O 1
ATOM 1307 N N . MET A 1 170 ? -7.571 -0.265 -9.305 1.00 41.75 170 MET A N 1
ATOM 1308 C CA . MET A 1 170 ? -8.875 0.228 -9.709 1.00 41.75 170 MET A CA 1
ATOM 1309 C C . MET A 1 170 ? -9.825 -0.940 -9.444 1.00 41.75 170 MET A C 1
ATOM 1311 O O . MET A 1 170 ? -9.813 -1.874 -10.255 1.00 41.75 170 MET A O 1
ATOM 1315 N N . PRO A 1 171 ? -10.603 -0.948 -8.341 1.00 40.75 171 PRO A N 1
ATOM 1316 C CA . PRO A 1 171 ? -11.635 -1.958 -8.163 1.00 40.75 171 PRO A CA 1
ATOM 1317 C C . PRO A 1 171 ? -12.568 -1.855 -9.375 1.00 40.75 171 PRO A C 1
ATOM 1319 O O . PRO A 1 171 ? -13.161 -0.810 -9.637 1.00 40.75 171 PRO A O 1
ATOM 1322 N N . GLY A 1 172 ? -12.602 -2.902 -10.199 1.00 47.09 172 GLY A N 1
ATOM 1323 C CA . GLY A 1 172 ? -13.482 -2.977 -11.368 1.00 47.09 172 GLY A CA 1
ATOM 1324 C C . GLY A 1 172 ? -12.933 -2.467 -12.706 1.00 47.09 172 GLY A C 1
ATOM 1325 O O . GLY A 1 172 ? -13.689 -2.450 -13.675 1.00 47.09 172 GLY A O 1
ATOM 1326 N N . ARG A 1 173 ? -11.646 -2.110 -12.834 1.00 42.22 173 ARG A N 1
ATOM 1327 C CA . ARG A 1 173 ? -11.043 -1.884 -14.164 1.00 42.22 173 ARG A CA 1
ATOM 1328 C C . ARG A 1 173 ? -10.152 -3.057 -14.542 1.00 42.22 173 ARG A C 1
ATOM 1330 O O . ARG A 1 173 ? -8.929 -2.986 -14.459 1.00 42.22 173 ARG A O 1
ATOM 1337 N N . SER A 1 174 ? -10.781 -4.145 -14.985 1.00 45.16 174 SER A N 1
ATOM 1338 C CA . SER A 1 174 ? -10.090 -5.181 -15.751 1.00 45.16 174 SER A CA 1
ATOM 1339 C C . SER A 1 174 ? -9.293 -4.500 -16.875 1.00 45.16 174 SER A C 1
ATOM 1341 O O . SER A 1 174 ? -9.790 -3.529 -17.456 1.00 45.16 174 SER A O 1
ATOM 1343 N N . PRO A 1 175 ? -8.088 -4.972 -17.230 1.00 44.94 175 PRO A N 1
ATOM 1344 C CA . PRO A 1 175 ? -7.359 -4.498 -18.403 1.00 44.94 175 PRO A CA 1
ATOM 1345 C C . PRO A 1 175 ? -8.058 -4.970 -19.697 1.00 44.94 175 PRO A C 1
ATOM 1347 O O . PRO A 1 175 ? -7.497 -5.687 -20.516 1.00 44.94 175 PRO A O 1
ATOM 1350 N N . GLN A 1 176 ? -9.314 -4.572 -19.894 1.00 46.16 176 GLN A N 1
ATOM 1351 C CA . GLN A 1 176 ? -10.106 -4.769 -21.102 1.00 46.16 176 GLN A CA 1
ATOM 1352 C C . GLN A 1 176 ? -9.927 -3.544 -21.993 1.00 46.16 176 GLN A C 1
ATOM 1354 O O . GLN A 1 176 ? -10.735 -2.625 -22.046 1.00 46.16 176 GLN A O 1
ATOM 1359 N N . GLY A 1 177 ? -8.780 -3.528 -22.660 1.00 41.69 177 GLY A N 1
ATOM 1360 C CA . GLY A 1 177 ? -8.467 -2.596 -23.740 1.00 41.69 177 GLY A CA 1
ATOM 1361 C C . GLY A 1 177 ? -7.552 -3.202 -24.804 1.00 41.69 177 GLY A C 1
ATOM 1362 O O . GLY A 1 177 ? -7.117 -2.497 -25.707 1.00 41.69 177 GLY A O 1
ATOM 1363 N N . MET A 1 178 ? -7.249 -4.500 -24.717 1.00 46.16 178 MET A N 1
ATOM 1364 C CA . MET A 1 178 ? -6.678 -5.259 -25.823 1.00 46.16 178 MET A CA 1
ATOM 1365 C C . MET A 1 178 ? -7.824 -6.031 -26.464 1.00 46.16 178 MET A C 1
ATOM 1367 O O . MET A 1 178 ? -8.341 -6.981 -25.886 1.00 46.16 178 MET A O 1
ATOM 1371 N N . GLY A 1 179 ? -8.273 -5.559 -27.627 1.00 38.81 179 GLY A N 1
ATOM 1372 C CA . GLY A 1 179 ? -9.286 -6.253 -28.413 1.00 38.81 179 GLY A CA 1
ATOM 1373 C C . GLY A 1 179 ? -8.874 -7.696 -28.740 1.00 38.81 179 GLY A C 1
ATOM 1374 O O . GLY A 1 179 ? -7.693 -8.045 -28.640 1.00 38.81 179 GLY A O 1
ATOM 1375 N N . PRO A 1 180 ? -9.830 -8.535 -29.164 1.00 42.16 180 PRO A N 1
ATOM 1376 C CA . PRO A 1 180 ? -9.611 -9.945 -29.450 1.00 42.16 180 PRO A CA 1
ATOM 1377 C C . PRO A 1 180 ? -8.801 -10.092 -30.744 1.00 42.16 180 PRO A C 1
ATOM 1379 O O . PRO A 1 180 ? -9.331 -10.375 -31.814 1.00 42.16 180 PRO A O 1
ATOM 1382 N N . ARG A 1 181 ? -7.487 -9.891 -30.673 1.00 46.12 181 ARG A N 1
ATOM 1383 C CA . ARG A 1 181 ? -6.572 -10.521 -31.621 1.00 46.12 181 ARG A CA 1
ATOM 1384 C C . ARG A 1 181 ? -6.189 -11.854 -31.007 1.00 46.12 181 ARG A C 1
ATOM 1386 O O . ARG A 1 181 ? -5.445 -11.879 -30.034 1.00 46.12 181 ARG A O 1
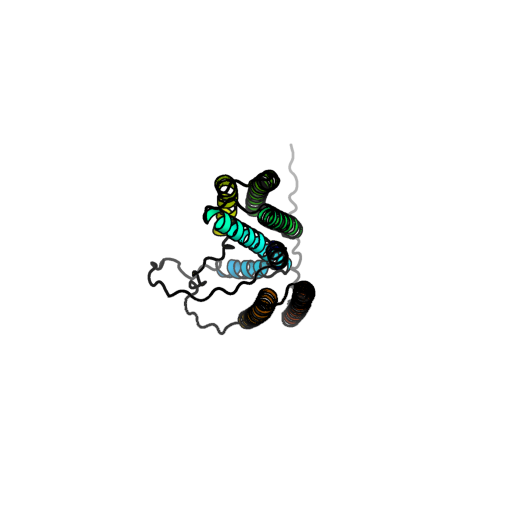ATOM 1393 N N . GLY A 1 182 ? -6.742 -12.931 -31.566 1.00 43.97 182 GLY A N 1
ATOM 1394 C CA . GLY A 1 182 ? -6.519 -14.328 -31.187 1.00 43.97 182 GLY A CA 1
ATOM 1395 C C . GLY A 1 182 ? -5.077 -14.802 -31.374 1.00 43.97 182 GLY A C 1
ATOM 1396 O O . GLY A 1 182 ? -4.816 -15.716 -32.148 1.00 43.97 182 GLY A O 1
ATOM 1397 N N . GLY A 1 183 ? -4.135 -14.179 -30.673 1.00 52.97 183 GLY A N 1
ATOM 1398 C CA . GLY A 1 183 ? -2.857 -14.793 -30.362 1.00 52.97 183 GLY A CA 1
ATOM 1399 C C . GLY A 1 183 ? -3.076 -15.715 -29.174 1.00 52.97 183 GLY A C 1
ATOM 1400 O O . GLY A 1 183 ? -3.581 -15.265 -28.146 1.00 52.97 183 GLY A O 1
ATOM 1401 N N . ALA A 1 184 ? -2.731 -16.993 -29.329 1.00 51.31 184 ALA A N 1
ATOM 1402 C CA . ALA A 1 184 ? -2.693 -17.938 -28.221 1.00 51.31 184 ALA A CA 1
ATOM 1403 C C . ALA A 1 184 ? -1.996 -17.290 -27.007 1.00 51.31 184 ALA A C 1
ATOM 1405 O O . ALA A 1 184 ? -1.015 -16.560 -27.211 1.00 51.31 184 ALA A O 1
ATOM 1406 N N . PRO A 1 185 ? -2.489 -17.505 -25.772 1.00 52.19 185 PRO A N 1
ATOM 1407 C CA . PRO A 1 185 ? -1.823 -16.997 -24.581 1.00 52.19 185 PRO A CA 1
ATOM 1408 C C . PRO A 1 185 ? -0.374 -17.480 -24.622 1.00 52.19 185 PRO A C 1
ATOM 1410 O O . PRO A 1 185 ? -0.097 -18.676 -24.568 1.00 52.19 185 PRO A O 1
ATOM 1413 N N . GLY A 1 186 ? 0.561 -16.549 -24.824 1.00 67.00 186 GLY A N 1
ATOM 1414 C CA . GLY A 1 186 ? 1.976 -16.897 -24.835 1.00 67.00 186 GLY A CA 1
ATOM 1415 C C . GLY A 1 186 ? 2.353 -17.531 -23.497 1.00 67.00 186 GLY A C 1
ATOM 1416 O O . GLY A 1 186 ? 1.714 -17.239 -22.489 1.00 67.00 186 GLY A O 1
ATOM 1417 N N . MET A 1 187 ? 3.412 -18.345 -23.477 1.00 65.81 187 MET A N 1
ATOM 1418 C CA . MET A 1 187 ? 3.993 -18.977 -22.272 1.00 65.81 187 MET A CA 1
ATOM 1419 C C . MET A 1 187 ? 3.934 -18.090 -21.012 1.00 65.81 187 MET A C 1
ATOM 1421 O O . MET A 1 187 ? 3.545 -18.534 -19.939 1.00 65.81 187 MET A O 1
ATOM 1425 N N . HIS A 1 188 ? 4.241 -16.800 -21.161 1.00 63.66 188 HIS A N 1
ATOM 1426 C CA . HIS A 1 188 ? 4.225 -15.823 -20.072 1.00 63.66 188 HIS A CA 1
ATOM 1427 C C . HIS A 1 188 ? 2.839 -15.565 -19.448 1.00 63.66 188 HIS A C 1
ATOM 1429 O O . HIS A 1 188 ? 2.748 -15.303 -18.254 1.00 63.66 188 HIS A O 1
ATOM 1435 N N . GLY A 1 189 ? 1.762 -15.618 -20.237 1.00 71.44 189 GLY A N 1
ATOM 1436 C CA . GLY A 1 189 ? 0.395 -15.453 -19.736 1.00 71.44 189 GLY A CA 1
ATOM 1437 C C . GLY A 1 189 ? -0.011 -16.605 -18.820 1.00 71.44 189 GLY A C 1
ATOM 1438 O O . GLY A 1 189 ? -0.437 -16.355 -17.700 1.00 71.44 189 GLY A O 1
ATOM 1439 N N . MET A 1 190 ? 0.229 -17.847 -19.259 1.00 75.44 190 MET A N 1
ATOM 1440 C CA . MET A 1 190 ? -0.063 -19.049 -18.462 1.00 75.44 190 MET A CA 1
ATOM 1441 C C . MET A 1 190 ? 0.747 -19.094 -17.157 1.00 75.44 190 MET A C 1
ATOM 1443 O O . MET A 1 190 ? 0.267 -19.553 -16.126 1.00 75.44 190 MET A O 1
ATOM 1447 N N . MET A 1 191 ? 1.978 -18.584 -17.187 1.00 71.75 191 MET A N 1
ATOM 1448 C CA . MET A 1 191 ? 2.849 -18.497 -16.018 1.00 71.75 191 MET A CA 1
ATOM 1449 C C . MET A 1 191 ? 2.349 -17.489 -14.973 1.00 71.75 191 MET A C 1
ATOM 1451 O O . MET A 1 191 ? 2.291 -17.807 -13.787 1.00 71.75 191 MET A O 1
ATOM 1455 N N . MET A 1 192 ? 1.959 -16.288 -15.413 1.00 70.44 192 MET A N 1
ATOM 1456 C CA . MET A 1 192 ? 1.379 -15.271 -14.528 1.00 70.44 192 MET A CA 1
ATOM 1457 C C . MET A 1 192 ? 0.031 -15.719 -13.959 1.00 70.44 192 MET A C 1
ATOM 1459 O O . MET A 1 192 ? -0.252 -15.449 -12.797 1.00 70.44 192 MET A O 1
ATOM 1463 N N . GLU A 1 193 ? -0.783 -16.411 -14.757 1.00 77.94 193 GLU A N 1
ATOM 1464 C CA . GLU A 1 193 ? -2.053 -16.992 -14.313 1.00 77.94 193 GLU A CA 1
ATOM 1465 C C . GLU A 1 193 ? -1.829 -18.026 -13.203 1.00 77.94 193 GLU A C 1
ATOM 1467 O O . GLU A 1 193 ? -2.406 -17.888 -12.129 1.00 77.94 193 GLU A O 1
ATOM 1472 N N . ARG A 1 194 ? -0.881 -18.959 -13.382 1.00 81.00 194 ARG A N 1
ATOM 1473 C CA . ARG A 1 194 ? -0.503 -19.920 -12.332 1.00 81.00 194 ARG A CA 1
ATOM 1474 C C . ARG A 1 194 ? -0.011 -19.236 -11.052 1.00 81.00 194 ARG A C 1
ATOM 1476 O O . ARG A 1 194 ? -0.382 -19.670 -9.966 1.00 81.00 194 ARG A O 1
ATOM 1483 N N . MET A 1 195 ? 0.822 -18.196 -11.156 1.00 75.44 195 MET A N 1
ATOM 1484 C CA . MET A 1 195 ? 1.263 -17.446 -9.969 1.00 75.44 195 MET A CA 1
ATOM 1485 C C . MET A 1 195 ? 0.091 -16.763 -9.262 1.00 75.44 195 MET A C 1
ATOM 1487 O O . MET A 1 195 ? 0.033 -16.774 -8.037 1.00 75.44 195 MET A O 1
ATOM 1491 N N . LEU A 1 196 ? -0.839 -16.176 -10.018 1.00 74.56 196 LEU A N 1
ATOM 1492 C CA . LEU A 1 196 ? -2.027 -15.538 -9.454 1.00 74.56 196 LEU A CA 1
ATOM 1493 C C . LEU A 1 196 ? -2.941 -16.546 -8.762 1.00 74.56 196 LEU A C 1
ATOM 1495 O O . LEU A 1 196 ? -3.464 -16.237 -7.698 1.00 74.56 196 LEU A O 1
ATOM 1499 N N . ASP A 1 197 ? -3.130 -17.730 -9.335 1.00 82.12 197 ASP A N 1
ATOM 1500 C CA . ASP A 1 197 ? -3.960 -18.763 -8.719 1.00 82.12 197 ASP A CA 1
ATOM 1501 C C . ASP A 1 197 ? -3.329 -19.299 -7.431 1.00 82.12 197 ASP A C 1
ATOM 1503 O O . ASP A 1 197 ? -4.021 -19.390 -6.423 1.00 82.12 197 ASP A O 1
ATOM 1507 N N . ARG A 1 198 ? -2.005 -19.505 -7.396 1.00 80.06 198 ARG A N 1
ATOM 1508 C CA . ARG A 1 198 ? -1.313 -19.821 -6.135 1.00 80.06 198 ARG A CA 1
ATOM 1509 C C . ARG A 1 198 ? -1.428 -18.707 -5.104 1.00 80.06 198 ARG A C 1
ATOM 1511 O O . ARG A 1 198 ? -1.603 -18.993 -3.929 1.00 80.06 198 ARG A O 1
ATOM 1518 N N . ALA A 1 199 ? -1.324 -17.447 -5.522 1.00 75.44 199 ALA A N 1
ATOM 1519 C CA . ALA A 1 199 ? -1.493 -16.324 -4.604 1.00 75.44 199 ALA A CA 1
ATOM 1520 C C . ALA A 1 199 ? -2.907 -16.306 -3.998 1.00 75.44 199 ALA A C 1
ATOM 1522 O O . ALA A 1 199 ? -3.043 -16.067 -2.804 1.00 75.44 199 ALA A O 1
ATOM 1523 N N . LYS A 1 200 ? -3.945 -16.629 -4.784 1.00 78.25 200 LYS A N 1
ATOM 1524 C CA . LYS A 1 200 ? -5.315 -16.789 -4.267 1.00 78.25 200 LYS A CA 1
ATOM 1525 C C . LYS A 1 200 ? -5.424 -17.941 -3.274 1.00 78.25 200 LYS A C 1
ATOM 1527 O O . LYS A 1 200 ? -5.998 -17.742 -2.216 1.00 78.25 200 LYS A O 1
ATOM 1532 N N . GLU A 1 201 ? -4.862 -19.109 -3.589 1.00 84.12 201 GLU A N 1
ATOM 1533 C CA . GLU A 1 201 ? -4.848 -20.255 -2.665 1.00 84.12 201 GLU A CA 1
ATOM 1534 C C . GLU A 1 201 ? -4.145 -19.893 -1.346 1.00 84.12 201 GLU A C 1
ATOM 1536 O O . GLU A 1 201 ? -4.629 -20.219 -0.267 1.00 84.12 201 GLU A O 1
ATOM 1541 N N . GLN A 1 202 ? -3.029 -19.158 -1.413 1.00 80.75 202 GLN A N 1
ATOM 1542 C CA . GLN A 1 202 ? -2.322 -18.678 -0.225 1.00 80.75 202 GLN A CA 1
ATOM 1543 C C . GLN A 1 202 ? -3.146 -17.671 0.587 1.00 80.75 202 GLN A C 1
ATOM 1545 O O . GLN A 1 202 ? -3.108 -17.724 1.817 1.00 80.75 202 GLN A O 1
ATOM 1550 N N . ASP A 1 203 ? -3.876 -16.774 -0.081 1.00 78.31 203 ASP A N 1
ATOM 1551 C CA . ASP A 1 203 ? -4.785 -15.824 0.565 1.00 78.31 203 ASP A CA 1
ATOM 1552 C C . ASP A 1 203 ? -5.970 -16.547 1.239 1.00 78.31 203 ASP A C 1
ATOM 1554 O O . ASP A 1 203 ? -6.326 -16.194 2.362 1.00 78.31 203 ASP A O 1
ATOM 1558 N N . GLU A 1 204 ? -6.537 -17.583 0.608 1.00 83.81 204 GLU A N 1
ATOM 1559 C CA . GLU A 1 204 ? -7.611 -18.415 1.178 1.00 83.81 204 GLU A CA 1
ATOM 1560 C C . GLU A 1 204 ? -7.134 -19.185 2.426 1.00 83.81 204 GLU A C 1
ATOM 1562 O O . GLU A 1 204 ? -7.785 -19.116 3.471 1.00 83.81 204 GLU A O 1
ATOM 1567 N N . ASP A 1 205 ? -5.959 -19.828 2.364 1.00 84.94 205 ASP A N 1
ATOM 1568 C CA . ASP A 1 205 ? -5.310 -20.494 3.509 1.00 84.94 205 ASP A CA 1
ATOM 1569 C C . ASP A 1 205 ? -5.117 -19.522 4.695 1.00 84.94 205 ASP A C 1
ATOM 1571 O O . ASP A 1 205 ? -5.293 -19.880 5.865 1.00 84.94 205 ASP A O 1
ATOM 1575 N N . LEU A 1 206 ? -4.723 -18.274 4.410 1.00 81.31 206 LEU A N 1
ATOM 1576 C CA . LEU A 1 206 ? -4.528 -17.248 5.436 1.00 81.31 206 LEU A CA 1
ATOM 1577 C C . LEU A 1 206 ? -5.851 -16.752 6.018 1.00 81.31 206 LEU A C 1
ATOM 1579 O O . LEU A 1 206 ? -5.918 -16.498 7.222 1.00 81.31 206 LEU A O 1
ATOM 1583 N N . GLU A 1 207 ? -6.892 -16.614 5.199 1.00 80.62 207 GLU A N 1
ATOM 1584 C CA . GLU A 1 207 ? -8.225 -16.234 5.665 1.00 80.62 207 GLU A CA 1
ATOM 1585 C C . GLU A 1 207 ? -8.792 -17.286 6.631 1.00 80.62 207 GLU A C 1
ATOM 1587 O O . GLU A 1 207 ? -9.318 -16.919 7.686 1.00 80.62 207 GLU A O 1
ATOM 1592 N N . GLU A 1 208 ? -8.593 -18.578 6.348 1.00 88.88 208 GLU A N 1
ATOM 1593 C CA . GLU A 1 208 ? -8.996 -19.671 7.241 1.00 88.88 208 GLU A CA 1
ATOM 1594 C C . GLU A 1 208 ? -8.256 -19.612 8.590 1.00 88.88 208 GLU A C 1
ATOM 1596 O O . GLU A 1 208 ? -8.890 -19.636 9.650 1.00 88.88 208 GLU A O 1
ATOM 1601 N N . LEU A 1 209 ? -6.930 -19.428 8.576 1.00 86.81 209 LEU A N 1
ATOM 1602 C CA . LEU A 1 209 ? -6.128 -19.287 9.801 1.00 86.81 209 LEU A CA 1
ATOM 1603 C C . LEU A 1 209 ? -6.532 -18.061 10.630 1.00 86.81 209 LEU A C 1
ATOM 1605 O O . LEU A 1 209 ? -6.573 -18.116 11.862 1.00 86.81 209 LEU A O 1
ATOM 1609 N N . LEU A 1 210 ? -6.856 -16.944 9.974 1.00 81.50 210 LEU A N 1
ATOM 1610 C CA . LEU A 1 210 ? -7.341 -15.741 10.651 1.00 81.50 210 LEU A CA 1
ATOM 1611 C C . LEU A 1 210 ? -8.730 -15.954 11.261 1.00 81.50 210 LEU A C 1
ATOM 1613 O O . LEU A 1 210 ? -8.992 -15.468 12.366 1.00 81.50 210 LEU A O 1
ATOM 1617 N N . GLN A 1 211 ? -9.605 -16.697 10.583 1.00 87.38 211 GLN A N 1
ATOM 1618 C CA . GLN A 1 211 ? -10.915 -17.054 11.113 1.00 87.38 211 GLN A CA 1
ATOM 1619 C C . GLN A 1 211 ? -10.792 -17.985 12.329 1.00 87.38 211 GLN A C 1
ATOM 1621 O O . GLN A 1 211 ? -11.470 -17.764 13.339 1.00 87.38 211 GLN A O 1
ATOM 1626 N N . GLU A 1 212 ? -9.890 -18.970 12.280 1.00 91.94 212 GLU A N 1
ATOM 1627 C CA . GLU A 1 212 ? -9.571 -19.832 13.422 1.00 91.94 212 GLU A CA 1
ATOM 1628 C C . GLU A 1 212 ? -9.017 -19.006 14.595 1.00 91.94 212 GLU A C 1
ATOM 1630 O O . GLU A 1 212 ? -9.471 -19.140 15.736 1.00 91.94 212 GLU A O 1
ATOM 1635 N N . LEU A 1 213 ? -8.099 -18.076 14.318 1.00 87.56 213 LEU A N 1
ATOM 1636 C CA . LEU A 1 213 ? -7.524 -17.169 15.310 1.00 87.56 213 LEU A CA 1
ATOM 1637 C C . LEU A 1 213 ? -8.575 -16.266 15.979 1.00 87.56 213 LEU A C 1
ATOM 1639 O O . LEU A 1 213 ? -8.469 -15.959 17.178 1.00 87.56 213 LEU A O 1
ATOM 1643 N N . ASP A 1 214 ? -9.587 -15.811 15.240 1.00 86.25 214 ASP A N 1
ATOM 1644 C CA . ASP A 1 214 ? -10.650 -14.980 15.802 1.00 86.25 214 ASP A CA 1
ATOM 1645 C C . ASP A 1 214 ? -11.523 -15.774 16.785 1.00 86.25 214 ASP A C 1
ATOM 1647 O O . ASP A 1 214 ? -11.782 -15.309 17.903 1.00 86.25 214 ASP A O 1
ATOM 1651 N N . GLN A 1 215 ? -11.864 -17.015 16.425 1.00 92.81 215 GLN A N 1
ATOM 1652 C CA . GLN A 1 215 ? -12.708 -17.913 17.221 1.00 92.81 215 GLN A CA 1
ATOM 1653 C C . GLN A 1 215 ? -11.975 -18.584 18.392 1.00 92.81 215 GLN A C 1
ATOM 1655 O O . GLN A 1 215 ? -12.614 -19.031 19.350 1.00 92.81 215 GLN A O 1
ATOM 1660 N N . ALA A 1 216 ? -10.645 -18.653 18.347 1.00 92.69 216 ALA A N 1
ATOM 1661 C CA . ALA A 1 216 ? -9.854 -19.336 19.357 1.00 92.69 216 ALA A CA 1
ATOM 1662 C C . ALA A 1 216 ? -9.945 -18.692 20.757 1.00 92.69 216 ALA A C 1
ATOM 1664 O O . ALA A 1 216 ? -10.058 -17.467 20.899 1.00 92.69 216 ALA A O 1
ATOM 1665 N N . PRO A 1 217 ? -9.843 -19.492 21.834 1.00 93.62 217 PRO A N 1
ATOM 1666 C CA . PRO A 1 217 ? -9.771 -18.963 23.188 1.00 93.62 217 PRO A CA 1
ATOM 1667 C C . PRO A 1 217 ? -8.444 -18.211 23.409 1.00 93.62 217 PRO A C 1
ATOM 1669 O O . PRO A 1 217 ? -7.444 -18.449 22.730 1.00 93.62 217 PRO A O 1
ATOM 1672 N N . ALA A 1 218 ? -8.440 -17.254 24.343 1.00 89.62 218 ALA A N 1
ATOM 1673 C CA . ALA A 1 218 ? -7.346 -16.288 24.507 1.00 89.62 218 ALA A CA 1
ATOM 1674 C C . ALA A 1 218 ? -5.974 -16.925 24.797 1.00 89.62 218 ALA A C 1
ATOM 1676 O O . ALA A 1 218 ? -4.955 -16.367 24.401 1.00 89.62 218 ALA A O 1
ATOM 1677 N N . ASP A 1 219 ? -5.956 -18.078 25.460 1.00 92.06 219 ASP A N 1
ATOM 1678 C CA . ASP A 1 219 ? -4.768 -18.881 25.754 1.00 92.06 219 ASP A CA 1
ATOM 1679 C C . ASP A 1 219 ? -4.152 -19.534 24.505 1.00 92.06 219 ASP A C 1
ATOM 1681 O O . ASP A 1 219 ? -2.947 -19.749 24.485 1.00 92.06 219 ASP A O 1
ATOM 1685 N N . LYS A 1 220 ? -4.938 -19.771 23.444 1.00 92.25 220 LYS A N 1
ATOM 1686 C CA . LYS A 1 220 ? -4.476 -20.373 22.177 1.00 92.25 220 LYS A CA 1
ATOM 1687 C C . LYS A 1 220 ? -4.180 -19.368 21.067 1.00 92.25 220 LYS A C 1
ATOM 1689 O O . LYS A 1 220 ? -3.552 -19.720 20.071 1.00 92.25 220 LYS A O 1
ATOM 1694 N N . LYS A 1 221 ? -4.614 -18.111 21.211 1.00 87.19 221 LYS A N 1
ATOM 1695 C CA . LYS A 1 221 ? -4.420 -17.089 20.167 1.00 87.19 221 LYS A CA 1
ATOM 1696 C C . LYS A 1 221 ? -2.948 -16.850 19.846 1.00 87.19 221 LYS A C 1
ATOM 1698 O O . LYS A 1 221 ? -2.619 -16.604 18.695 1.00 87.19 221 LYS A O 1
ATOM 1703 N N . LEU A 1 222 ? -2.063 -16.921 20.842 1.00 84.88 222 LEU A N 1
ATOM 1704 C CA . LEU A 1 222 ? -0.634 -16.719 20.605 1.00 84.88 222 LEU A CA 1
ATOM 1705 C C . LEU A 1 222 ? -0.038 -17.843 19.747 1.00 84.88 222 LEU A C 1
ATOM 1707 O O . LEU A 1 222 ? 0.694 -17.550 18.807 1.00 84.88 222 LEU A O 1
ATOM 1711 N N . ASP A 1 223 ? -0.394 -19.098 20.025 1.00 87.94 223 ASP A N 1
ATOM 1712 C CA . ASP A 1 223 ? 0.087 -20.249 19.255 1.00 87.94 223 ASP A CA 1
ATOM 1713 C C . ASP A 1 223 ? -0.399 -20.186 17.801 1.00 87.94 223 ASP A C 1
ATOM 1715 O O . ASP A 1 223 ? 0.391 -20.378 16.878 1.00 87.94 223 ASP A O 1
ATOM 1719 N N . LEU A 1 224 ? -1.666 -19.814 17.586 1.00 87.31 224 LEU A N 1
ATOM 1720 C CA . LEU A 1 224 ? -2.227 -19.625 16.244 1.00 87.31 224 LEU A CA 1
ATOM 1721 C C . LEU A 1 224 ? -1.595 -18.447 15.497 1.00 87.31 224 LEU A C 1
ATOM 1723 O O . LEU A 1 224 ? -1.358 -18.541 14.295 1.00 87.31 224 LEU A O 1
ATOM 1727 N N . VAL A 1 225 ? -1.261 -17.353 16.188 1.00 83.50 225 VAL A N 1
ATOM 1728 C CA . VAL A 1 225 ? -0.500 -16.244 15.587 1.00 83.50 225 VAL A CA 1
ATOM 1729 C C . VAL A 1 225 ? 0.874 -16.726 15.137 1.00 83.50 225 VAL A C 1
ATOM 1731 O O . VAL A 1 225 ? 1.283 -16.424 14.019 1.00 83.50 225 VAL A O 1
ATOM 1734 N N . VAL A 1 226 ? 1.584 -17.483 15.978 1.00 82.12 226 VAL A N 1
ATOM 1735 C CA . VAL A 1 226 ? 2.899 -18.041 15.627 1.00 82.12 226 VAL A CA 1
ATOM 1736 C C . VAL A 1 226 ? 2.788 -18.969 14.418 1.00 82.12 226 VAL A C 1
ATOM 1738 O O . VAL A 1 226 ? 3.619 -18.877 13.513 1.00 82.12 226 VAL A O 1
ATOM 1741 N N . GLU A 1 227 ? 1.760 -19.816 14.370 1.00 87.31 227 GLU A N 1
ATOM 1742 C CA . GLU A 1 227 ? 1.515 -20.703 13.231 1.00 87.31 227 GLU A CA 1
ATOM 1743 C C . GLU A 1 227 ? 1.194 -19.923 11.951 1.00 87.31 227 GLU A C 1
ATOM 1745 O O . GLU A 1 227 ? 1.790 -20.183 10.908 1.00 87.31 227 GLU A O 1
ATOM 1750 N N . THR A 1 228 ? 0.360 -18.885 12.044 1.00 83.88 228 THR A N 1
ATOM 1751 C CA . THR A 1 228 ? 0.034 -18.004 10.912 1.00 83.88 228 THR A CA 1
ATOM 1752 C C . THR A 1 228 ? 1.289 -17.319 10.367 1.00 83.88 228 THR A C 1
ATOM 1754 O O . THR A 1 228 ? 1.550 -17.357 9.165 1.00 83.88 228 THR A O 1
ATOM 1757 N N . VAL A 1 229 ? 2.134 -16.754 11.241 1.00 79.19 229 VAL A N 1
ATOM 1758 C CA . VAL A 1 229 ? 3.406 -16.132 10.827 1.00 79.19 229 VAL A CA 1
ATOM 1759 C C . VAL A 1 229 ? 4.336 -17.156 10.170 1.00 79.19 229 VAL A C 1
ATOM 1761 O O . VAL A 1 229 ? 4.970 -16.844 9.160 1.00 79.19 229 VAL A O 1
ATOM 1764 N N . ARG A 1 230 ? 4.422 -18.377 10.713 1.00 83.19 230 ARG A N 1
ATOM 1765 C CA . ARG A 1 230 ? 5.234 -19.4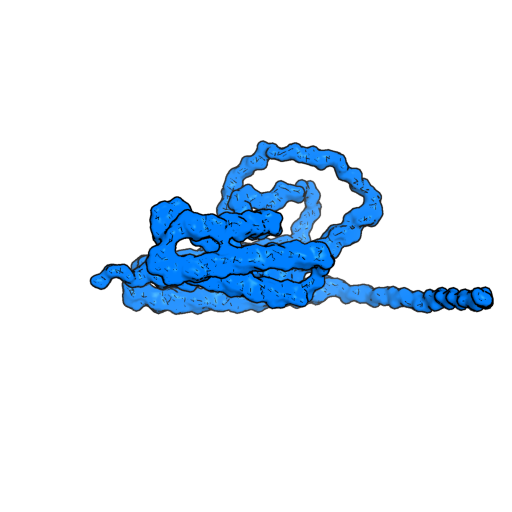59 10.138 1.00 83.19 230 ARG A CA 1
ATOM 1766 C C . ARG A 1 230 ? 4.747 -19.826 8.737 1.00 83.19 230 ARG A C 1
ATOM 1768 O O . ARG A 1 230 ? 5.572 -19.906 7.827 1.00 83.19 230 ARG A O 1
ATOM 1775 N N . ARG A 1 231 ? 3.432 -19.978 8.555 1.00 81.56 231 ARG A N 1
ATOM 1776 C CA . ARG A 1 231 ? 2.796 -20.269 7.262 1.00 81.56 231 ARG A CA 1
ATOM 1777 C C . ARG A 1 231 ? 3.108 -19.178 6.237 1.00 81.56 231 ARG A C 1
ATOM 1779 O O . ARG A 1 231 ? 3.600 -19.484 5.156 1.00 81.56 231 ARG A O 1
ATOM 1786 N N . MET A 1 232 ? 2.948 -17.909 6.614 1.00 77.88 232 MET A N 1
ATOM 1787 C CA . MET A 1 232 ? 3.279 -16.759 5.762 1.00 77.88 232 MET A CA 1
ATOM 1788 C C . MET A 1 232 ? 4.758 -16.727 5.354 1.00 77.88 232 MET A C 1
ATOM 1790 O O . MET A 1 232 ? 5.088 -16.409 4.211 1.00 77.88 232 MET A O 1
ATOM 1794 N N . ALA A 1 233 ? 5.668 -17.024 6.287 1.00 71.75 233 ALA A N 1
ATOM 1795 C CA . ALA A 1 233 ? 7.100 -17.060 6.004 1.00 71.75 233 ALA A CA 1
ATOM 1796 C C . ALA A 1 233 ? 7.450 -18.188 5.021 1.00 71.75 233 ALA A C 1
ATOM 1798 O O . ALA A 1 233 ? 8.213 -17.963 4.080 1.00 71.75 233 ALA A O 1
ATOM 1799 N N . GLN A 1 234 ? 6.851 -19.369 5.202 1.00 81.56 234 GLN A N 1
ATOM 1800 C CA . GLN A 1 234 ? 7.011 -20.504 4.298 1.00 81.56 234 GLN A CA 1
ATOM 1801 C C . GLN A 1 234 ? 6.460 -20.197 2.896 1.00 81.56 234 GLN A C 1
ATOM 1803 O O . GLN A 1 234 ? 7.177 -20.378 1.915 1.00 81.56 234 GLN A O 1
ATOM 1808 N N . GLN A 1 235 ? 5.247 -19.645 2.798 1.00 80.12 235 GLN A N 1
ATOM 1809 C CA . GLN A 1 235 ? 4.618 -19.263 1.526 1.00 80.12 235 GLN A CA 1
ATOM 1810 C C . GLN A 1 235 ? 5.486 -18.291 0.713 1.00 80.12 235 GLN A C 1
ATOM 1812 O O . GLN A 1 235 ? 5.615 -18.434 -0.503 1.00 80.12 235 GLN A O 1
ATOM 1817 N N . ARG A 1 236 ? 6.133 -17.318 1.372 1.00 72.19 236 ARG A N 1
ATOM 1818 C CA . ARG A 1 236 ? 7.060 -16.398 0.691 1.00 72.19 236 ARG A CA 1
ATOM 1819 C C . ARG A 1 236 ? 8.328 -17.076 0.209 1.00 72.19 236 ARG A C 1
ATOM 1821 O O . ARG A 1 236 ? 8.800 -16.738 -0.875 1.00 72.19 236 ARG A O 1
ATOM 1828 N N . ALA A 1 237 ? 8.898 -17.970 1.014 1.00 75.31 237 ALA A N 1
ATOM 1829 C CA . ALA A 1 237 ? 10.080 -18.725 0.621 1.00 75.31 237 ALA A CA 1
ATOM 1830 C C . ALA A 1 237 ? 9.785 -19.569 -0.628 1.00 75.31 237 ALA A C 1
ATOM 1832 O O . ALA A 1 237 ? 10.508 -19.463 -1.614 1.00 75.31 237 ALA A O 1
ATOM 1833 N N . GLU A 1 238 ? 8.665 -20.295 -0.628 1.00 83.62 238 GLU A N 1
ATOM 1834 C CA . GLU A 1 238 ? 8.212 -21.107 -1.763 1.00 83.62 238 GLU A CA 1
ATOM 1835 C C . GLU A 1 238 ? 7.924 -20.258 -3.009 1.00 83.62 238 GLU A C 1
ATOM 1837 O O . GLU A 1 238 ? 8.345 -20.616 -4.107 1.00 83.62 238 GLU A O 1
ATOM 1842 N N . MET A 1 239 ? 7.264 -19.103 -2.855 1.00 79.25 239 MET A N 1
ATOM 1843 C CA . MET A 1 239 ? 6.994 -18.194 -3.976 1.00 79.25 239 MET A CA 1
ATOM 1844 C C . MET A 1 239 ? 8.283 -17.604 -4.564 1.00 79.25 239 MET A C 1
ATOM 1846 O O . MET A 1 239 ? 8.385 -17.437 -5.779 1.00 79.25 239 MET A O 1
ATOM 1850 N N . THR A 1 240 ? 9.267 -17.285 -3.719 1.00 73.50 240 THR A N 1
ATOM 1851 C CA . THR A 1 240 ? 10.555 -16.724 -4.158 1.00 73.50 240 THR A CA 1
ATOM 1852 C C . THR A 1 240 ? 11.357 -17.782 -4.909 1.00 73.50 240 THR A C 1
ATOM 1854 O O . THR A 1 240 ? 11.808 -17.521 -6.020 1.00 73.50 240 THR A O 1
ATOM 1857 N N . GLU A 1 241 ? 11.447 -18.995 -4.358 1.00 81.81 241 GLU A N 1
ATOM 1858 C CA . GLU A 1 241 ? 12.117 -20.125 -5.004 1.00 81.81 241 GLU A CA 1
ATOM 1859 C C . GLU A 1 241 ? 11.446 -20.495 -6.334 1.00 81.81 241 GLU A C 1
ATOM 1861 O O . GLU A 1 241 ? 12.119 -20.733 -7.339 1.00 81.81 241 GLU A O 1
ATOM 1866 N N . GLU A 1 242 ? 10.108 -20.512 -6.377 1.00 82.06 242 GLU A N 1
ATOM 1867 C CA . GLU A 1 242 ? 9.380 -20.738 -7.622 1.00 82.06 242 GLU A CA 1
ATOM 1868 C C . GLU A 1 242 ? 9.690 -19.644 -8.639 1.00 82.06 242 GLU A C 1
ATOM 1870 O O . GLU A 1 242 ? 9.962 -19.977 -9.788 1.00 82.06 242 GLU A O 1
ATOM 1875 N N . MET A 1 243 ? 9.667 -18.368 -8.240 1.00 75.12 243 MET A N 1
ATOM 1876 C CA . MET A 1 243 ? 9.955 -17.240 -9.127 1.00 75.12 243 MET A CA 1
ATOM 1877 C C . MET A 1 243 ? 11.377 -17.311 -9.700 1.00 75.12 243 MET A C 1
ATOM 1879 O O . MET A 1 243 ? 11.556 -17.071 -10.894 1.00 75.12 243 MET A O 1
ATOM 1883 N N . GLU A 1 244 ? 12.369 -17.676 -8.886 1.00 78.62 244 GLU A N 1
ATOM 1884 C CA . GLU A 1 244 ? 13.759 -17.869 -9.317 1.00 78.62 244 GLU A CA 1
ATOM 1885 C C . GLU A 1 244 ? 13.882 -19.026 -10.313 1.00 78.62 244 GLU A C 1
ATOM 1887 O O . GLU A 1 244 ? 14.393 -18.836 -11.416 1.00 78.62 244 GLU A O 1
ATOM 1892 N N . ARG A 1 245 ? 13.315 -20.197 -9.995 1.00 86.50 245 ARG A N 1
ATOM 1893 C CA . ARG A 1 245 ? 13.317 -21.372 -10.886 1.00 86.50 245 ARG A CA 1
ATOM 1894 C C . ARG A 1 245 ? 12.674 -21.068 -12.239 1.00 86.50 245 ARG A C 1
ATOM 1896 O O . ARG A 1 245 ? 13.177 -21.437 -13.298 1.00 86.50 245 ARG A O 1
ATOM 1903 N N . ASN A 1 246 ? 11.558 -20.361 -12.189 1.00 77.38 246 ASN A N 1
ATOM 1904 C CA . ASN A 1 246 ? 10.812 -19.880 -13.337 1.00 77.38 246 ASN A CA 1
ATOM 1905 C C . ASN A 1 246 ? 11.613 -18.884 -14.192 1.00 77.38 246 ASN A C 1
ATOM 1907 O O . ASN A 1 246 ? 11.553 -18.917 -15.424 1.00 77.38 246 ASN A O 1
ATOM 1911 N N . HIS A 1 247 ? 12.357 -17.986 -13.545 1.00 77.06 247 HIS A N 1
ATOM 1912 C CA . HIS A 1 247 ? 13.246 -17.046 -14.215 1.00 77.06 247 HIS A CA 1
ATOM 1913 C C . HIS A 1 247 ? 14.406 -17.775 -14.910 1.00 77.06 247 HIS A C 1
ATOM 1915 O O . HIS A 1 247 ? 14.686 -17.502 -16.077 1.00 77.06 247 HIS A O 1
ATOM 1921 N N . GLU A 1 248 ? 15.025 -18.751 -14.244 1.00 80.56 248 GLU A N 1
ATOM 1922 C CA . GLU A 1 248 ? 16.084 -19.586 -14.820 1.00 80.56 248 GLU A CA 1
ATOM 1923 C C . GLU A 1 248 ? 15.600 -20.396 -16.028 1.00 80.56 248 GLU A C 1
ATOM 1925 O O . GLU A 1 248 ? 16.269 -20.432 -17.064 1.00 80.56 248 GLU A O 1
ATOM 1930 N N . GLU A 1 249 ? 14.422 -21.019 -15.932 1.00 80.69 249 GLU A N 1
ATOM 1931 C CA . GLU A 1 249 ? 13.822 -21.761 -17.043 1.00 80.69 249 GLU A CA 1
ATOM 1932 C C . GLU A 1 249 ? 13.574 -20.844 -18.248 1.00 80.69 249 GLU A C 1
ATOM 1934 O O . GLU A 1 249 ? 13.904 -21.198 -19.383 1.00 80.69 249 GLU A O 1
ATOM 1939 N N . MET A 1 250 ? 13.081 -19.627 -18.003 1.00 73.56 250 MET A N 1
ATOM 1940 C CA . MET A 1 250 ? 12.893 -18.624 -19.049 1.00 73.56 250 MET A CA 1
ATOM 1941 C C . MET A 1 250 ? 14.222 -18.224 -19.702 1.00 73.56 250 MET A C 1
ATOM 1943 O O . MET A 1 250 ? 14.302 -18.162 -20.930 1.00 73.56 250 MET A O 1
ATOM 1947 N N . MET A 1 251 ? 15.271 -18.007 -18.904 1.00 74.19 251 MET A N 1
ATOM 1948 C CA . MET A 1 251 ? 16.614 -17.694 -19.405 1.00 74.19 251 MET A CA 1
ATOM 1949 C C . MET A 1 251 ? 17.208 -18.841 -20.225 1.00 74.19 251 MET A C 1
ATOM 1951 O O . MET A 1 251 ? 17.905 -18.599 -21.206 1.00 74.19 251 MET A O 1
ATOM 1955 N N . ARG A 1 252 ? 16.889 -20.091 -19.877 1.00 83.00 252 ARG A N 1
ATOM 1956 C CA . ARG A 1 252 ? 17.328 -21.280 -20.615 1.00 83.00 252 ARG A CA 1
ATOM 1957 C C . ARG A 1 252 ? 16.603 -21.466 -21.951 1.00 83.00 252 ARG A C 1
ATOM 1959 O O . ARG A 1 252 ? 17.174 -22.050 -22.869 1.00 83.00 252 ARG A O 1
ATOM 1966 N N . MET A 1 253 ? 15.353 -21.014 -22.056 1.00 74.31 253 MET A N 1
ATOM 1967 C CA . MET A 1 253 ? 14.555 -21.104 -23.286 1.00 74.31 253 MET A CA 1
ATOM 1968 C C . MET A 1 253 ? 14.803 -19.956 -24.266 1.00 74.31 253 MET A C 1
ATOM 1970 O O . MET A 1 253 ? 14.454 -20.084 -25.442 1.00 74.31 253 MET A O 1
ATOM 1974 N N . LEU A 1 254 ? 15.381 -18.839 -23.814 1.00 72.75 254 LEU A N 1
ATOM 1975 C CA . LEU A 1 254 ? 15.815 -17.783 -24.719 1.00 72.75 254 LEU A CA 1
ATOM 1976 C C . LEU A 1 254 ? 16.928 -18.355 -25.610 1.00 72.75 254 LEU A C 1
A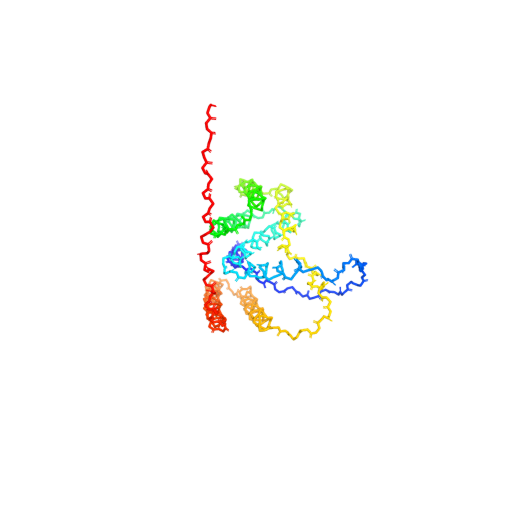TOM 1978 O O . LEU A 1 254 ? 17.946 -18.806 -25.081 1.00 72.75 254 LEU A O 1
ATOM 1982 N N . PRO A 1 255 ? 16.750 -18.386 -26.946 1.00 66.75 255 PRO A N 1
ATOM 1983 C CA . PRO A 1 255 ? 17.811 -18.832 -27.832 1.00 66.75 255 PRO A CA 1
ATOM 1984 C C . PRO A 1 255 ? 19.033 -17.966 -27.543 1.00 66.75 255 PRO A C 1
ATOM 1986 O O . PRO A 1 255 ? 18.925 -16.737 -27.548 1.00 66.75 255 PRO A O 1
ATOM 1989 N N . SER A 1 256 ? 20.166 -18.609 -27.245 1.00 63.41 256 SER A N 1
ATOM 1990 C CA . SER A 1 256 ? 21.460 -17.946 -27.119 1.00 63.41 256 SER A CA 1
ATOM 1991 C C . SER A 1 256 ? 21.581 -16.991 -28.295 1.00 63.41 256 SER A C 1
ATOM 1993 O O . SER A 1 256 ? 21.488 -17.429 -29.445 1.00 63.41 256 SER A O 1
ATOM 1995 N N . ALA A 1 257 ? 21.650 -15.689 -27.995 1.00 53.72 257 ALA A N 1
ATOM 1996 C CA . ALA A 1 257 ? 21.604 -14.653 -29.012 1.00 53.72 257 ALA A CA 1
ATOM 1997 C C . ALA A 1 257 ? 22.577 -15.043 -30.135 1.00 53.72 257 ALA A C 1
ATOM 1999 O O . ALA A 1 257 ? 23.721 -15.400 -29.823 1.00 53.72 257 ALA A O 1
ATOM 2000 N N . PRO A 1 258 ? 22.139 -15.061 -31.411 1.00 53.69 258 PRO A N 1
ATOM 2001 C CA . PRO A 1 258 ? 23.070 -15.301 -32.501 1.00 53.69 258 PRO A CA 1
ATOM 2002 C C . PRO A 1 258 ? 24.220 -14.312 -32.315 1.00 53.69 258 PRO A C 1
ATOM 2004 O O . PRO A 1 258 ? 23.934 -13.167 -31.947 1.00 53.69 258 PRO A O 1
ATOM 2007 N N . PRO A 1 259 ? 25.486 -14.743 -32.485 1.00 57.50 259 PRO A N 1
ATOM 2008 C CA . PRO A 1 259 ? 26.632 -13.867 -32.309 1.00 57.50 259 PRO A CA 1
ATOM 2009 C C . PRO A 1 259 ? 26.336 -12.617 -33.120 1.00 57.50 259 PRO A C 1
ATOM 2011 O O . PRO A 1 259 ? 26.181 -12.690 -34.341 1.00 57.50 259 PRO A O 1
ATOM 2014 N N . SER A 1 260 ? 26.112 -11.506 -32.417 1.00 58.00 260 SER A N 1
ATOM 2015 C CA . SER A 1 260 ? 25.896 -10.213 -33.037 1.00 58.00 260 SER A CA 1
ATOM 2016 C C . SER A 1 260 ? 27.048 -10.060 -34.005 1.00 58.00 260 SER A C 1
ATOM 2018 O O . SER A 1 260 ? 28.195 -10.120 -33.558 1.00 58.00 260 SER A O 1
ATOM 2020 N N . MET A 1 261 ? 26.739 -9.983 -35.304 1.00 48.72 261 MET A N 1
ATOM 2021 C CA . MET A 1 261 ? 27.726 -9.657 -36.318 1.00 48.72 261 MET A CA 1
ATOM 2022 C C . MET A 1 261 ? 28.389 -8.388 -35.824 1.00 48.72 261 MET A C 1
ATOM 2024 O O . MET A 1 261 ? 27.766 -7.329 -35.774 1.00 48.72 261 MET A O 1
ATOM 2028 N N . GLN A 1 262 ? 29.595 -8.584 -35.305 1.00 54.34 262 GLN A N 1
ATOM 2029 C CA . GLN A 1 262 ? 30.494 -7.562 -34.844 1.00 54.34 262 GLN A CA 1
ATOM 2030 C C . GLN A 1 262 ? 30.664 -6.709 -36.085 1.00 54.34 262 GLN A C 1
ATOM 2032 O O . GLN A 1 262 ? 31.224 -7.186 -37.072 1.00 54.34 262 GLN A O 1
ATOM 2037 N N . GLY A 1 263 ? 29.968 -5.567 -36.093 1.00 57.38 263 GLY A N 1
ATOM 2038 C CA . GLY A 1 263 ? 30.025 -4.622 -37.189 1.00 57.38 263 GLY A CA 1
ATOM 2039 C C . GLY A 1 263 ? 31.497 -4.379 -37.403 1.00 57.38 263 GLY A C 1
ATOM 2040 O O . GLY A 1 263 ? 32.172 -3.929 -36.482 1.00 57.38 263 GLY A O 1
ATOM 2041 N N . SER A 1 264 ? 31.981 -4.840 -38.548 1.00 48.44 264 SER A N 1
ATOM 2042 C CA . SER A 1 264 ? 33.302 -4.531 -39.037 1.00 48.44 264 SER A CA 1
ATOM 2043 C C . SER A 1 264 ? 33.472 -3.033 -38.871 1.00 48.44 264 SER A C 1
ATOM 2045 O O . SER A 1 264 ? 32.666 -2.258 -39.389 1.00 48.44 264 SER A O 1
ATOM 2047 N N . ASP A 1 265 ? 34.453 -2.683 -38.050 1.00 54.75 265 ASP A N 1
ATOM 2048 C CA . ASP A 1 265 ? 35.035 -1.362 -37.952 1.00 54.75 265 ASP A CA 1
ATOM 2049 C C . ASP A 1 265 ? 35.478 -0.963 -39.368 1.00 54.75 265 ASP A C 1
ATOM 2051 O O . ASP A 1 265 ? 36.602 -1.232 -39.780 1.00 54.75 265 ASP A O 1
ATOM 2055 N N . ASP A 1 266 ? 34.563 -0.399 -40.155 1.00 56.12 266 ASP A N 1
ATOM 2056 C CA . ASP A 1 266 ? 34.935 0.388 -41.319 1.00 56.12 266 ASP A CA 1
ATOM 2057 C C . ASP A 1 266 ? 35.392 1.739 -40.766 1.00 56.12 266 ASP A C 1
ATOM 2059 O O . ASP A 1 266 ? 34.610 2.650 -40.484 1.00 56.12 266 ASP A O 1
ATOM 2063 N N . GLU A 1 267 ? 36.698 1.775 -40.512 1.00 56.56 267 GLU A N 1
ATOM 2064 C CA . GLU A 1 267 ? 37.537 2.952 -40.364 1.00 56.56 267 GLU A CA 1
ATOM 2065 C C . GLU A 1 267 ? 37.285 3.910 -41.543 1.00 56.56 267 GLU A C 1
ATOM 2067 O O . GLU A 1 267 ? 37.970 3.860 -42.562 1.00 56.56 267 GLU A O 1
ATOM 2072 N N . GLU A 1 268 ? 36.308 4.813 -41.430 1.00 60.59 268 GLU A N 1
ATOM 2073 C CA . GLU A 1 268 ? 36.307 6.027 -42.252 1.00 60.59 268 GLU A CA 1
ATOM 2074 C C . GLU A 1 268 ? 37.305 7.019 -41.648 1.00 60.59 268 GLU A C 1
ATOM 2076 O O . GLU A 1 268 ? 36.984 7.912 -40.860 1.00 60.59 268 GLU A O 1
ATOM 2081 N N . ASP A 1 269 ? 38.559 6.787 -42.033 1.00 64.50 269 ASP A N 1
ATOM 2082 C CA . ASP A 1 269 ? 39.618 7.778 -42.160 1.00 64.50 269 ASP A CA 1
ATOM 2083 C C . ASP A 1 269 ? 39.082 9.003 -42.916 1.00 64.50 269 ASP A C 1
ATOM 2085 O O . ASP A 1 269 ? 38.953 9.008 -44.140 1.00 64.50 269 ASP A O 1
ATOM 2089 N N . SER A 1 270 ? 38.724 10.048 -42.172 1.00 59.41 270 SER A N 1
ATOM 2090 C CA . SER A 1 270 ? 38.534 11.383 -42.730 1.00 59.41 270 SER A CA 1
ATOM 2091 C C . SER A 1 270 ? 39.631 12.282 -42.184 1.00 59.41 270 SER A C 1
ATOM 2093 O O . SER A 1 270 ? 39.391 13.161 -41.353 1.00 59.41 270 SER A O 1
ATOM 2095 N N . GLY A 1 271 ? 40.847 12.047 -42.677 1.00 63.38 271 GLY A N 1
ATOM 2096 C CA . GLY A 1 271 ? 41.879 13.069 -42.757 1.00 63.38 271 GLY A CA 1
ATOM 2097 C C . GLY A 1 271 ? 41.320 14.334 -43.412 1.00 63.38 271 GLY A C 1
ATOM 2098 O O . GLY A 1 271 ? 40.945 14.341 -44.582 1.00 63.38 271 GLY A O 1
ATOM 2099 N N . GLY A 1 272 ? 41.231 15.396 -42.618 1.00 63.22 272 GLY A N 1
ATOM 2100 C CA . GLY A 1 272 ? 41.029 16.763 -43.074 1.00 63.22 272 GLY A CA 1
ATOM 2101 C C . GLY A 1 272 ? 42.200 17.601 -42.586 1.00 63.22 272 GLY A C 1
ATOM 2102 O O . GLY A 1 272 ? 42.149 18.133 -41.478 1.00 63.22 272 GLY A O 1
ATOM 2103 N N . GLU A 1 273 ? 43.250 17.625 -43.408 1.00 63.56 273 GLU A N 1
ATOM 2104 C CA . GLU A 1 273 ? 44.340 18.612 -43.441 1.00 63.56 273 GLU A CA 1
ATOM 2105 C C . GLU A 1 273 ? 43.750 20.038 -43.369 1.00 63.56 273 GLU A C 1
ATOM 2107 O O . GLU A 1 273 ? 42.668 20.293 -43.899 1.00 63.56 273 GLU A O 1
ATOM 2112 N N . GLU A 1 274 ? 44.227 20.862 -42.433 1.00 64.38 274 GLU A N 1
ATOM 2113 C CA . GLU A 1 274 ? 45.174 21.977 -42.654 1.00 64.38 274 GLU A CA 1
ATOM 2114 C C . GLU A 1 274 ? 44.670 23.062 -43.620 1.00 64.38 274 GLU A C 1
ATOM 2116 O O . GLU A 1 274 ? 44.324 22.767 -44.753 1.00 64.38 274 GLU A O 1
ATOM 2121 N N . ASP A 1 275 ? 44.620 24.302 -43.116 1.00 60.97 275 ASP A N 1
ATOM 2122 C CA . ASP A 1 275 ? 44.908 25.585 -43.795 1.00 60.97 275 ASP A CA 1
ATOM 2123 C C . ASP A 1 275 ? 44.634 26.690 -42.742 1.00 60.97 275 ASP A C 1
ATOM 2125 O O . ASP A 1 275 ? 43.508 26.836 -42.262 1.00 60.97 275 ASP A O 1
ATOM 2129 N N . GLU A 1 276 ? 45.657 27.198 -42.048 1.00 65.62 276 GLU A N 1
ATOM 2130 C CA . GLU A 1 276 ? 46.478 28.389 -42.368 1.00 65.62 276 GLU A CA 1
ATOM 2131 C C . GLU A 1 276 ? 45.775 29.752 -42.130 1.00 65.62 276 GLU A C 1
ATOM 2133 O O . GLU A 1 276 ? 44.675 30.002 -42.619 1.00 65.62 276 GLU A O 1
ATOM 2138 N N . ASP A 1 277 ? 46.505 30.610 -41.390 1.00 58.25 277 ASP A N 1
ATOM 2139 C CA . ASP A 1 277 ? 46.350 32.047 -41.047 1.00 58.25 277 ASP A CA 1
ATOM 2140 C C . ASP A 1 277 ? 45.567 32.488 -39.787 1.00 58.25 277 ASP A C 1
ATOM 2142 O O . ASP A 1 277 ? 44.316 32.566 -39.777 1.00 58.25 277 ASP A O 1
#